Protein AF-A0A9P1MW99-F1 (afdb_monomer_lite)

pLDDT: mean 77.63, std 14.18, range [38.72, 95.62]

Secondary structure (DSSP, 8-state):
---------------------------HHHHHHHHHHHHHHHHHHHHHHHHHHHHHHH--HHHHHHHHHHHHHHHHHHHHHHH---SS-TTT---TTT-TT--TTTTS----HHHHHHTT-TTS-HHHHHHHHHHHHHHHHHHHHHHHHHHHHHHHHHHHHHHHHHHHHIIIIISSSHHHHHHHHHHHHHHHHHHHHHHHTT---HHHHHHHHHHHH-TT-----TT-----HHHHHHHH--SHHHHHHHHHHHHHHHHH---HHHHHHHHHHHHH-

Sequence (277 aa):
MGKSRKRSRSRERKRRHSSSSESSSQDEGDRQLEERLKEERKRKKEQKKLDKERMKQNETAEEKRQRRMEKRKLKEEKRKDTGSTSAIPAELAYTNLNNPFNDTKLTDTFVWGKKLESEGKSNLSMKQIQKETHKRVQKNLHEAAEFKKVRDAKMAAKEDMEMMKRDADLKTYGGGGGGDSKERQFTLDLVKERTRIRIEQGRAKAIDLLTRYSRYNDPTNSEKDAEFELEDPILYIKSNCKTIDDLEDLLEDIKTYRELESNFETDIFWNDIQTIC

Foldseek 3Di:
DDDDDDDDDDPDPDDDDDDDDDDPDPDPVVVVVVVVVVVVVVVVVVVVVVVVVVCVVPDDPVNVVVVVVVVVVVVVVVCVVVVCLALDPPVPDDDLVRDPVNHNCRRPDDDDQVVCVVVVNNPDDSVVVSVVVSVVSNVVVVVVVVVVVVVVVVVVVVVVVVVVVVVVVCCCCVVPDNVVLVVLVVVVVVVLVVLVVCVVVVNHALLSLLVVLLLVPDPPDPPDPPPDDNDDSVVSCVVRPPDPVSVVVVLVVLVSCCVSDPDPSVVVSSVVVNVVD

Radius of gyration: 45.86 Å; chains: 1; bounding box: 96×60×109 Å

InterPro domains:
  IPR018816 Splicing factor cactin, central domain [PF10312] (181-277)

Organism: NCBI:txid860376

Structure (mmCIF, N/CA/C/O backbone):
data_AF-A0A9P1MW99-F1
#
_entry.id   AF-A0A9P1MW99-F1
#
loop_
_atom_site.group_PDB
_atom_site.id
_atom_site.type_symbol
_atom_site.label_atom_id
_atom_site.label_alt_id
_atom_site.label_comp_id
_atom_site.label_asym_id
_atom_site.label_entity_id
_atom_site.label_seq_id
_atom_site.pdbx_PDB_ins_code
_atom_site.Cartn_x
_atom_site.Cartn_y
_atom_site.Cartn_z
_atom_site.occupancy
_atom_site.B_iso_or_equiv
_atom_site.auth_seq_id
_atom_site.auth_comp_id
_atom_site.auth_asym_id
_atom_site.auth_atom_id
_atom_site.pdbx_PDB_model_num
ATOM 1 N N . MET A 1 1 ? -32.209 -24.598 -23.336 1.00 46.34 1 MET A N 1
ATOM 2 C CA . MET A 1 1 ? -31.032 -25.178 -22.647 1.00 46.34 1 MET A CA 1
ATOM 3 C C . MET A 1 1 ? -30.710 -24.338 -21.413 1.00 46.34 1 MET A C 1
ATOM 5 O O . MET A 1 1 ? -30.110 -23.279 -21.535 1.00 46.34 1 MET A O 1
ATOM 9 N N . GLY A 1 2 ? -31.209 -24.742 -20.242 1.00 41.28 2 GLY A N 1
ATOM 10 C CA . GLY A 1 2 ? -31.073 -23.984 -18.993 1.00 41.28 2 GLY A CA 1
ATOM 11 C C . GLY A 1 2 ? -29.774 -24.311 -18.257 1.00 41.28 2 GLY A C 1
ATOM 12 O O . GLY A 1 2 ? -29.500 -25.477 -17.985 1.00 41.28 2 GLY A O 1
ATOM 13 N N . LYS A 1 3 ? -28.982 -23.288 -17.912 1.00 48.88 3 LYS A N 1
ATOM 14 C CA . LYS A 1 3 ? -27.785 -23.423 -17.067 1.00 48.88 3 LYS A CA 1
ATOM 15 C C . LYS A 1 3 ? -28.044 -22.846 -15.672 1.00 48.88 3 LYS A C 1
ATOM 17 O O . LYS A 1 3 ? -28.348 -21.671 -15.493 1.00 48.88 3 LYS A O 1
ATOM 22 N N . SER A 1 4 ? -27.932 -23.750 -14.705 1.00 43.09 4 SER A N 1
ATOM 23 C CA . SER A 1 4 ? -28.125 -23.609 -13.263 1.00 43.09 4 SER A CA 1
ATOM 24 C C . SER A 1 4 ? -27.202 -22.559 -12.626 1.00 43.09 4 SER A C 1
ATOM 26 O O . SER A 1 4 ? -25.979 -22.654 -12.720 1.00 43.09 4 SER A O 1
ATOM 28 N N . ARG A 1 5 ? -27.791 -21.577 -11.927 1.00 51.09 5 ARG A N 1
ATOM 29 C CA . ARG A 1 5 ? -27.090 -20.658 -11.013 1.00 51.09 5 ARG A CA 1
ATOM 30 C C . ARG A 1 5 ? -27.205 -21.192 -9.580 1.00 51.09 5 ARG A C 1
ATOM 32 O O . ARG A 1 5 ? -28.289 -21.203 -8.999 1.00 51.09 5 ARG A O 1
ATOM 39 N N . LYS A 1 6 ? -26.077 -21.622 -9.003 1.00 50.56 6 LYS A N 1
ATOM 40 C CA . LYS A 1 6 ? -25.961 -22.063 -7.602 1.00 50.56 6 LYS A CA 1
ATOM 41 C C . LYS A 1 6 ? -26.176 -20.871 -6.659 1.00 50.56 6 LYS A C 1
ATOM 43 O O . LYS A 1 6 ? -25.328 -19.989 -6.566 1.00 50.56 6 LYS A O 1
ATOM 48 N N . ARG A 1 7 ? -27.312 -20.853 -5.957 1.00 46.47 7 ARG A N 1
ATOM 49 C CA . ARG A 1 7 ? -27.653 -19.880 -4.906 1.00 46.47 7 ARG A CA 1
ATOM 50 C C . ARG A 1 7 ? -27.234 -20.440 -3.541 1.00 46.47 7 ARG A C 1
ATOM 52 O O . ARG A 1 7 ? -27.670 -21.523 -3.151 1.00 46.47 7 ARG A O 1
ATOM 59 N N . SER A 1 8 ? -26.381 -19.710 -2.831 1.00 47.19 8 SER A N 1
ATOM 60 C CA . SER A 1 8 ? -25.948 -19.999 -1.462 1.00 47.19 8 SER A CA 1
ATOM 61 C C . SER A 1 8 ? -27.134 -19.910 -0.491 1.00 47.19 8 SER A C 1
ATOM 63 O O . SER A 1 8 ? -27.873 -18.928 -0.458 1.00 47.19 8 SER A O 1
ATOM 65 N N . ARG A 1 9 ? -27.346 -20.971 0.298 1.00 46.00 9 ARG A N 1
ATOM 66 C CA . ARG A 1 9 ? -28.400 -21.042 1.320 1.00 46.00 9 ARG A CA 1
ATOM 67 C C . ARG A 1 9 ? -27.956 -20.294 2.580 1.00 46.00 9 ARG A C 1
ATOM 69 O O . ARG A 1 9 ? -27.185 -20.825 3.376 1.00 46.00 9 ARG A O 1
ATOM 76 N N . SER A 1 10 ? -28.477 -19.083 2.765 1.00 48.41 10 SER A N 1
ATOM 77 C CA . SER A 1 10 ? -28.480 -18.382 4.054 1.00 48.41 10 SER A CA 1
ATOM 78 C C . SER A 1 10 ? -29.358 -19.151 5.049 1.00 48.41 10 SER A C 1
ATOM 80 O O . SER A 1 10 ? -30.524 -19.436 4.771 1.00 48.41 10 SER A O 1
ATOM 82 N N . ARG A 1 11 ? -28.793 -19.541 6.199 1.00 47.78 11 ARG A N 1
ATOM 83 C CA . ARG A 1 11 ? -29.529 -20.177 7.301 1.00 47.78 11 ARG A CA 1
ATOM 84 C C . ARG A 1 11 ? -30.235 -19.100 8.117 1.00 47.78 11 ARG A C 1
ATOM 86 O O . ARG A 1 11 ? -29.686 -18.559 9.074 1.00 47.78 11 ARG A O 1
ATOM 93 N N . GLU A 1 12 ? -31.471 -18.823 7.738 1.00 42.91 12 GLU A N 1
ATOM 94 C CA . GLU A 1 12 ? -32.383 -17.962 8.476 1.00 42.91 12 GLU A CA 1
ATOM 95 C C . GLU A 1 12 ? -32.822 -18.649 9.780 1.00 42.91 12 GLU A C 1
ATOM 97 O O . GLU A 1 12 ? -33.589 -19.616 9.791 1.00 42.91 12 GLU A O 1
ATOM 102 N N . ARG A 1 13 ? -32.286 -18.177 10.912 1.00 43.50 13 ARG A N 1
ATOM 103 C CA . ARG A 1 13 ? -32.705 -18.604 12.252 1.00 43.50 13 ARG A CA 1
ATOM 104 C C . ARG A 1 13 ? -34.091 -18.027 12.543 1.00 43.50 13 ARG A C 1
ATOM 106 O O . ARG A 1 13 ? -34.214 -16.937 13.099 1.00 43.50 13 ARG A O 1
ATOM 113 N N . LYS A 1 14 ? -35.135 -18.781 12.189 1.00 43.22 14 LYS A N 1
ATOM 114 C CA . LYS A 1 14 ? -36.514 -18.507 12.609 1.00 43.22 14 LYS A CA 1
ATOM 115 C C . LYS A 1 14 ? -36.600 -18.514 14.138 1.00 43.22 14 LYS A C 1
ATOM 117 O O . LYS A 1 14 ? -36.520 -19.561 14.779 1.00 43.22 14 LYS A O 1
ATOM 122 N N . ARG A 1 15 ? -36.784 -17.325 14.714 1.00 45.06 15 ARG A N 1
ATOM 123 C CA . ARG A 1 15 ? -37.217 -17.120 16.098 1.00 45.06 15 ARG A CA 1
ATOM 124 C C . ARG A 1 15 ? -38.645 -17.648 16.221 1.00 45.06 15 ARG A C 1
ATOM 126 O O . ARG A 1 15 ? -39.579 -16.995 15.765 1.00 45.06 15 ARG A O 1
ATOM 133 N N . ARG A 1 16 ? -38.824 -18.831 16.811 1.00 40.91 16 ARG A N 1
ATOM 134 C CA . ARG A 1 16 ? -40.156 -19.302 17.207 1.00 40.91 16 ARG A CA 1
ATOM 135 C C . ARG A 1 16 ? -40.658 -18.413 18.339 1.00 40.91 16 ARG A C 1
ATOM 137 O O . ARG A 1 16 ? -40.049 -18.351 19.401 1.00 40.91 16 ARG A O 1
ATOM 144 N N . HIS A 1 17 ? -41.721 -17.682 18.041 1.00 42.66 17 HIS A N 1
ATOM 145 C CA . HIS A 1 17 ? -42.522 -16.948 19.001 1.00 42.66 17 HIS A CA 1
ATOM 146 C C . HIS A 1 17 ? -43.394 -18.000 19.688 1.00 42.66 17 HIS A C 1
ATOM 148 O O . HIS A 1 17 ? -44.178 -18.664 19.014 1.00 42.66 17 HIS A O 1
ATOM 154 N N . SER A 1 18 ? -43.209 -18.223 20.986 1.00 40.44 18 SER A N 1
ATOM 155 C CA . SER A 1 18 ? -44.162 -18.996 21.778 1.00 40.44 18 SER A CA 1
ATOM 156 C C . SER A 1 18 ? -45.211 -18.024 22.296 1.00 40.44 18 SER A C 1
ATOM 158 O O . SER A 1 18 ? -44.973 -17.284 23.251 1.00 40.44 18 SER A O 1
ATOM 160 N N . SER A 1 19 ? -46.341 -17.999 21.600 1.00 38.72 19 SER A N 1
ATOM 161 C CA . SER A 1 19 ? -47.608 -17.482 22.094 1.00 38.72 19 SER A CA 1
ATOM 162 C C . SER A 1 19 ? -47.966 -18.175 23.405 1.00 38.72 19 SER A C 1
ATOM 164 O O . SER A 1 19 ? -47.975 -19.404 23.486 1.00 38.72 19 SER A O 1
ATOM 166 N N . SER A 1 20 ? -48.263 -17.369 24.415 1.00 42.22 20 SER A N 1
ATOM 167 C CA . SER A 1 20 ? -48.981 -17.765 25.616 1.00 42.22 20 SER A CA 1
ATOM 168 C C . SER A 1 20 ? -50.376 -18.251 25.225 1.00 42.22 20 SER A C 1
ATOM 170 O O . SER A 1 20 ? -51.216 -17.460 24.803 1.00 42.22 20 SER A O 1
ATOM 172 N N . SER A 1 21 ? -50.610 -19.551 25.359 1.00 38.75 21 SER A N 1
ATOM 173 C CA . SER A 1 21 ? -51.950 -20.107 25.512 1.00 38.75 21 SER A CA 1
ATOM 174 C C . SER A 1 21 ? -52.112 -20.494 26.973 1.00 38.75 21 SER A C 1
ATOM 176 O O . SER A 1 21 ? -51.469 -21.418 27.472 1.00 38.75 21 SER A O 1
ATOM 178 N N . GLU A 1 22 ? -52.940 -19.717 27.648 1.00 48.53 22 GLU A N 1
ATOM 179 C CA . GLU A 1 22 ? -53.414 -19.919 29.003 1.00 48.53 22 GLU A CA 1
ATOM 180 C C . GLU A 1 22 ? -54.313 -21.161 28.992 1.00 48.53 22 GLU A C 1
ATOM 182 O O . GLU A 1 22 ? -55.420 -21.134 28.463 1.00 48.53 22 GLU A O 1
ATOM 187 N N . SER A 1 23 ? -53.812 -22.278 29.517 1.00 40.91 23 SER A N 1
ATOM 188 C CA . SER A 1 23 ? -54.627 -23.457 29.806 1.00 40.91 23 SER A CA 1
ATOM 189 C C . SER A 1 23 ? -54.301 -23.922 31.215 1.00 40.91 23 SER A C 1
ATOM 191 O O . SER A 1 23 ? -53.257 -24.515 31.483 1.00 40.91 23 SER A O 1
ATOM 193 N N . SER A 1 24 ? -55.205 -23.575 32.123 1.00 52.50 24 SER A N 1
ATOM 194 C CA . SER A 1 24 ? -55.224 -23.991 33.517 1.00 52.50 24 SER A CA 1
ATOM 195 C C . SER A 1 24 ? -55.562 -25.479 33.609 1.00 52.50 24 SER A C 1
ATOM 197 O O . SER A 1 24 ? -56.726 -25.862 33.650 1.00 52.50 24 SER A O 1
ATOM 199 N N . SER A 1 25 ? -54.532 -26.319 33.636 1.00 50.62 25 SER A N 1
ATOM 200 C CA . SER A 1 25 ? -54.599 -27.673 34.191 1.00 50.62 25 SER A CA 1
ATOM 201 C C . SER A 1 25 ? -53.181 -28.094 34.577 1.00 50.62 25 SER A C 1
ATOM 203 O O . SER A 1 25 ? -52.475 -28.743 33.807 1.00 50.62 25 SER A O 1
ATOM 205 N N . GLN A 1 26 ? -52.721 -27.630 35.742 1.00 49.50 26 GLN A N 1
ATOM 206 C CA . GLN A 1 26 ? -51.462 -28.098 36.320 1.00 49.50 26 GLN A CA 1
ATOM 207 C C . GLN A 1 26 ? -51.638 -29.566 36.706 1.00 49.50 26 GLN A C 1
ATOM 209 O O . GLN A 1 26 ? -52.299 -29.876 37.692 1.00 49.50 26 GLN A O 1
ATOM 214 N N . ASP A 1 27 ? -51.070 -30.444 35.886 1.00 60.66 27 ASP A N 1
ATOM 215 C CA . ASP A 1 27 ? -50.900 -31.854 36.196 1.00 60.66 27 ASP A CA 1
ATOM 216 C C . ASP A 1 27 ? -50.033 -31.982 37.461 1.00 60.66 27 ASP A C 1
ATOM 218 O O . ASP A 1 27 ? -48.979 -31.347 37.580 1.00 60.66 27 ASP A O 1
ATOM 222 N N . GLU A 1 28 ? -50.486 -32.774 38.433 1.00 61.91 28 GLU A N 1
ATOM 223 C CA . GLU A 1 28 ? -49.788 -32.992 39.709 1.00 61.91 28 GLU A CA 1
ATOM 224 C C . GLU A 1 28 ? -48.352 -33.524 39.506 1.00 61.91 28 GLU A C 1
ATOM 226 O O . GLU A 1 28 ? -47.482 -33.308 40.355 1.00 61.91 28 GLU A O 1
ATOM 231 N N . GLY A 1 29 ? -48.055 -34.136 38.350 1.00 65.31 29 GLY A N 1
ATOM 232 C CA . GLY A 1 29 ? -46.714 -34.574 37.970 1.00 65.31 29 GLY A CA 1
ATOM 233 C C . GLY A 1 29 ? -45.711 -33.436 37.736 1.00 65.31 29 GLY A C 1
ATOM 234 O O . GLY A 1 29 ? -44.541 -33.579 38.098 1.00 65.31 29 GLY A O 1
ATOM 235 N N . ASP A 1 30 ? -46.137 -32.285 37.201 1.00 68.56 30 ASP A N 1
ATOM 236 C CA . ASP A 1 30 ? -45.235 -31.155 36.907 1.00 68.56 30 ASP A CA 1
ATOM 237 C C . ASP A 1 30 ? -44.850 -30.396 38.191 1.00 68.56 30 ASP A C 1
ATOM 239 O O . ASP A 1 30 ? -43.699 -29.995 38.392 1.00 68.56 30 ASP A O 1
ATOM 243 N N . ARG A 1 31 ? -45.784 -30.313 39.151 1.00 70.06 31 ARG A N 1
ATOM 244 C CA . ARG A 1 31 ? -45.517 -29.789 40.503 1.00 70.06 31 ARG A CA 1
ATOM 245 C C . ARG A 1 31 ? -44.511 -30.660 41.259 1.00 70.06 31 ARG A C 1
ATOM 247 O O . ARG A 1 31 ? -43.570 -30.128 41.851 1.00 70.06 31 ARG A O 1
ATOM 254 N N . GLN A 1 32 ? -44.653 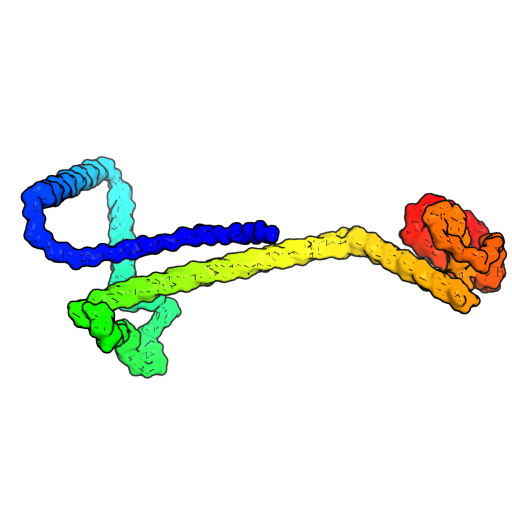-31.985 41.182 1.00 75.44 32 GLN A N 1
ATOM 255 C CA . GLN A 1 32 ? -43.709 -32.931 41.791 1.00 75.44 32 GLN A CA 1
ATOM 256 C C . GLN A 1 32 ? -42.321 -32.878 41.133 1.00 75.44 32 GLN A C 1
ATOM 258 O O . GLN A 1 32 ? -41.300 -32.989 41.819 1.00 75.44 32 GLN A O 1
ATOM 263 N N . LEU A 1 33 ? -42.249 -32.672 39.813 1.00 76.62 33 LEU A N 1
ATOM 264 C CA . LEU A 1 33 ? -40.984 -32.503 39.095 1.00 76.62 33 LEU A CA 1
ATOM 265 C C . LEU A 1 33 ? -40.268 -31.210 39.513 1.00 76.62 33 LEU A C 1
ATOM 267 O O . LEU A 1 33 ? -39.064 -31.226 39.792 1.00 76.62 33 LEU A O 1
ATOM 271 N N . GLU A 1 34 ? -40.997 -30.095 39.611 1.00 78.56 34 GLU A N 1
ATOM 272 C CA . GLU A 1 34 ? -40.450 -28.841 40.128 1.00 78.56 34 GLU A CA 1
ATOM 273 C C . GLU A 1 34 ? -39.930 -28.977 41.560 1.00 78.56 34 GLU A C 1
ATOM 275 O O . GLU A 1 34 ? -38.889 -28.404 41.897 1.00 78.56 34 GLU A O 1
ATOM 280 N N . GLU A 1 35 ? -40.648 -29.703 42.413 1.00 82.50 35 GLU A N 1
ATOM 281 C CA . GLU A 1 35 ? -40.268 -29.926 43.803 1.00 82.50 35 GLU A CA 1
ATOM 282 C C . GLU A 1 35 ? -38.991 -30.768 43.907 1.00 82.50 35 GLU A C 1
ATOM 284 O O . GLU A 1 35 ? -38.039 -30.351 44.574 1.00 82.50 35 GLU A O 1
ATOM 289 N N . ARG A 1 36 ? -38.883 -31.851 43.125 1.00 84.94 36 ARG A N 1
ATOM 290 C CA . ARG A 1 36 ? -37.644 -32.641 43.010 1.00 84.94 36 ARG A CA 1
ATOM 291 C C . ARG A 1 36 ? -36.467 -31.809 42.503 1.00 84.94 36 ARG A C 1
ATOM 293 O O . ARG A 1 36 ? -35.370 -31.899 43.049 1.00 84.94 36 ARG A O 1
ATOM 300 N N . LEU A 1 37 ? -36.676 -30.944 41.507 1.00 84.38 37 LEU A N 1
ATOM 301 C CA . LEU A 1 37 ? -35.633 -30.036 41.008 1.00 84.38 37 LEU A CA 1
ATOM 302 C C . LEU A 1 37 ? -35.232 -28.984 42.052 1.00 84.38 37 LEU A C 1
ATOM 304 O O . LEU A 1 37 ? -34.061 -28.598 42.139 1.00 84.38 37 LEU A O 1
ATOM 308 N N . LYS A 1 38 ? -36.182 -28.488 42.853 1.00 84.69 38 LYS A N 1
ATOM 309 C CA . LYS A 1 38 ? -35.910 -27.572 43.974 1.00 84.69 38 LYS A CA 1
ATOM 310 C C . LYS A 1 38 ? -35.087 -28.274 45.054 1.00 84.69 38 LYS A C 1
ATOM 312 O O . LYS A 1 38 ? -34.120 -27.685 45.547 1.00 84.69 38 LYS A O 1
ATOM 317 N N . GLU A 1 39 ? -35.407 -29.523 45.365 1.00 88.00 39 GLU A N 1
ATOM 318 C CA . GLU A 1 39 ? -34.695 -30.340 46.344 1.00 88.00 39 GLU A CA 1
ATOM 319 C C . GLU A 1 39 ? -33.282 -30.714 45.870 1.00 88.00 39 GLU A C 1
ATOM 321 O O . GLU A 1 39 ? -32.309 -30.532 46.604 1.00 88.00 39 GLU A O 1
ATOM 326 N N . GLU A 1 40 ? -33.120 -31.097 44.602 1.00 86.56 40 GLU A N 1
ATOM 327 C CA . GLU A 1 40 ? -31.812 -31.345 43.988 1.00 86.56 40 GLU A CA 1
ATOM 328 C C . GLU A 1 40 ? -30.940 -30.077 44.003 1.00 86.56 40 GLU A C 1
ATOM 330 O O . GLU A 1 40 ? -29.767 -30.100 44.393 1.00 86.56 40 GLU A O 1
ATOM 335 N N . ARG A 1 41 ? -31.525 -28.915 43.669 1.00 86.50 41 ARG A N 1
ATOM 336 C CA . ARG A 1 41 ? -30.847 -27.613 43.784 1.00 86.50 41 ARG A CA 1
ATOM 337 C C . ARG A 1 41 ? -30.436 -27.312 45.224 1.00 86.50 41 ARG A C 1
ATOM 339 O O . ARG A 1 41 ? -29.398 -26.673 45.421 1.00 86.50 41 ARG A O 1
ATOM 346 N N . LYS A 1 42 ? -31.224 -27.729 46.218 1.00 88.25 42 LYS A N 1
ATOM 347 C CA . LYS A 1 42 ? -30.920 -27.543 47.643 1.00 88.25 42 LYS A CA 1
ATOM 348 C C . LYS A 1 42 ? -29.756 -28.440 48.071 1.00 88.25 42 LYS A C 1
ATOM 350 O O . LYS A 1 42 ? -28.755 -27.905 48.548 1.00 88.25 42 LYS A O 1
ATOM 355 N N . ARG A 1 43 ? -29.794 -29.737 47.743 1.00 89.00 43 ARG A N 1
ATOM 356 C CA . ARG A 1 43 ? -28.690 -30.686 47.992 1.00 89.00 43 ARG A CA 1
ATOM 357 C C . ARG A 1 43 ? -27.386 -30.234 47.334 1.00 89.00 43 ARG A C 1
ATOM 359 O O . ARG A 1 43 ? -26.341 -30.195 47.977 1.00 89.00 43 ARG A O 1
ATOM 366 N N . LYS A 1 44 ? -27.439 -29.774 46.081 1.00 86.50 44 LYS A N 1
ATOM 367 C CA . LYS A 1 44 ? -26.264 -29.252 45.359 1.00 86.50 44 LYS A CA 1
ATOM 368 C C . LYS A 1 44 ? -25.706 -27.969 45.981 1.00 86.50 44 LYS A C 1
ATOM 370 O O . LYS A 1 44 ? -24.499 -27.729 45.935 1.00 86.50 44 LYS A O 1
ATOM 375 N N . LYS A 1 45 ? -26.560 -27.111 46.553 1.00 88.19 45 LYS A N 1
ATOM 376 C CA . LYS A 1 45 ? -26.118 -25.924 47.307 1.00 88.19 45 LYS A CA 1
ATOM 377 C C . LYS A 1 45 ? -25.444 -26.316 48.619 1.00 88.19 45 LYS A C 1
ATOM 379 O O . LYS A 1 45 ? -24.454 -25.683 48.974 1.00 88.19 45 LYS A O 1
ATOM 384 N N . GLU A 1 46 ? -25.968 -27.318 49.315 1.00 88.56 46 GLU A N 1
ATOM 385 C CA . GLU A 1 46 ? -25.415 -27.829 50.572 1.00 88.56 46 GLU A CA 1
ATOM 386 C C . GLU A 1 46 ? -24.060 -28.508 50.352 1.00 88.56 46 GLU A C 1
ATOM 388 O O . GLU A 1 46 ? -23.091 -28.122 51.001 1.00 88.56 46 GLU A O 1
ATOM 393 N N . GLN A 1 47 ? -23.935 -29.376 49.343 1.00 84.94 47 GLN A N 1
ATOM 394 C CA . GLN A 1 47 ? -22.648 -29.957 48.936 1.00 84.94 47 GLN A CA 1
ATOM 395 C C . GLN A 1 47 ? -21.618 -28.874 48.596 1.00 84.94 47 GLN A C 1
ATOM 397 O O . GLN A 1 47 ? -20.522 -28.861 49.144 1.00 84.94 47 GLN A O 1
ATOM 402 N N . LYS A 1 48 ? -21.999 -27.868 47.797 1.00 85.19 48 LYS A N 1
ATOM 403 C CA . LYS A 1 48 ? -21.116 -26.729 47.490 1.00 85.19 48 LYS A CA 1
ATOM 404 C C . LYS A 1 48 ? -20.722 -25.903 48.717 1.00 85.19 48 LYS A C 1
ATOM 406 O O . LYS A 1 48 ? -19.706 -25.210 48.664 1.00 85.19 48 LYS A O 1
ATOM 411 N N . LYS A 1 49 ? -21.538 -25.868 49.774 1.00 87.19 49 LYS A N 1
ATOM 412 C CA . LYS A 1 49 ? -21.183 -25.194 51.033 1.00 87.19 49 LYS A CA 1
ATOM 413 C C . LYS A 1 49 ? -20.159 -26.021 51.803 1.00 87.19 49 LYS A C 1
ATOM 415 O O . LYS A 1 49 ? -19.121 -25.465 52.148 1.00 87.19 49 LYS A O 1
ATOM 420 N N . LEU A 1 50 ? -20.416 -27.319 51.957 1.00 87.38 50 LEU A N 1
ATOM 421 C CA . LEU A 1 50 ? -19.505 -28.286 52.574 1.00 87.38 50 LEU A CA 1
ATOM 422 C C . LEU A 1 50 ? -18.140 -28.308 51.877 1.00 87.38 50 LEU A C 1
ATOM 424 O O . LEU A 1 50 ? -17.116 -28.157 52.532 1.00 87.38 50 LEU A O 1
ATOM 428 N N . ASP A 1 51 ? -18.110 -28.364 50.544 1.00 83.19 51 ASP A N 1
ATOM 429 C CA . ASP A 1 51 ? -16.866 -28.309 49.770 1.00 83.19 51 ASP A CA 1
ATOM 430 C C . ASP A 1 51 ? -16.101 -27.007 50.001 1.00 83.19 51 ASP A C 1
ATOM 432 O O . ASP A 1 51 ? -14.888 -27.015 50.186 1.00 83.19 51 ASP A O 1
ATOM 436 N N . LYS A 1 52 ? -16.802 -25.868 50.045 1.00 83.00 52 LYS A N 1
ATOM 437 C CA . LYS A 1 52 ? -16.183 -24.571 50.349 1.00 83.00 52 LYS A CA 1
ATOM 438 C C . LYS A 1 52 ? -15.672 -24.482 51.780 1.00 83.00 52 LYS A C 1
ATOM 440 O O . LYS A 1 52 ? -14.795 -23.665 52.035 1.00 83.00 52 LYS A O 1
ATOM 445 N N . GLU A 1 53 ? -16.263 -25.203 52.720 1.00 83.62 53 GLU A N 1
ATOM 446 C CA . GLU A 1 53 ? -15.807 -25.254 54.110 1.00 83.62 53 GLU A CA 1
ATOM 447 C C . GLU A 1 53 ? -14.586 -26.152 54.246 1.00 83.62 53 GLU A C 1
ATOM 449 O O . GLU A 1 53 ? -13.586 -25.701 54.795 1.00 83.62 53 GLU A O 1
ATOM 454 N N . ARG A 1 54 ? -14.604 -27.330 53.617 1.00 81.56 54 ARG A N 1
ATOM 455 C CA . ARG A 1 54 ? -13.441 -28.216 53.505 1.00 81.56 54 ARG A CA 1
ATOM 456 C C . ARG A 1 54 ? -12.252 -27.517 52.841 1.00 81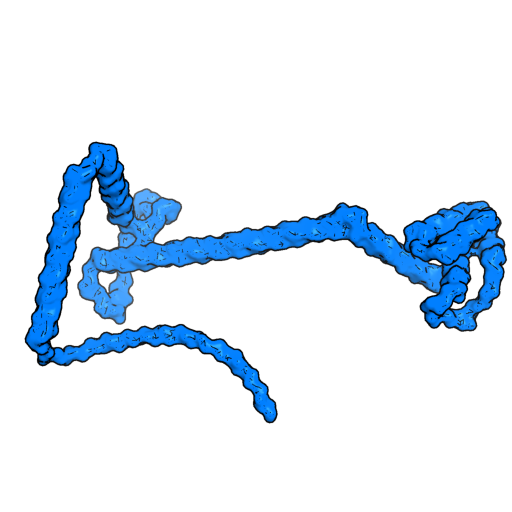.56 54 ARG A C 1
ATOM 458 O O . ARG A 1 54 ? -11.151 -27.538 53.376 1.00 81.56 54 ARG A O 1
ATOM 465 N N . MET A 1 55 ? -12.485 -26.811 51.732 1.00 74.81 55 MET A N 1
ATOM 466 C CA . MET A 1 55 ? -11.446 -26.023 51.055 1.00 74.81 55 MET A CA 1
ATOM 467 C C . MET A 1 55 ? -10.865 -24.933 51.962 1.00 74.81 55 MET A C 1
ATOM 469 O O . MET A 1 55 ? -9.661 -24.746 51.977 1.00 74.81 55 MET A O 1
ATOM 473 N N . LYS A 1 56 ? -11.692 -24.247 52.765 1.00 78.94 56 LYS A N 1
ATOM 474 C CA . LYS A 1 56 ? -11.225 -23.223 53.722 1.00 78.94 56 LYS A CA 1
ATOM 475 C C . LYS A 1 56 ? -10.440 -23.792 54.902 1.00 78.94 56 LYS A C 1
ATOM 477 O O . LYS A 1 56 ? -9.675 -23.045 55.503 1.00 78.94 56 LYS A O 1
ATOM 482 N N . GLN A 1 57 ? -10.709 -25.036 55.295 1.00 77.06 57 GLN A N 1
ATOM 483 C CA . GLN A 1 57 ? -10.013 -25.703 56.398 1.00 77.06 57 GLN A CA 1
ATOM 484 C C . GLN A 1 57 ? -8.623 -26.186 55.974 1.00 77.06 57 GLN A C 1
ATOM 486 O O . GLN A 1 57 ? -7.706 -26.140 56.785 1.00 77.06 57 GLN A O 1
ATOM 491 N N . ASN A 1 58 ? -8.460 -26.553 54.700 1.00 75.50 58 ASN A N 1
ATOM 492 C CA . ASN A 1 58 ? -7.178 -26.969 54.125 1.00 75.50 58 ASN A CA 1
ATOM 493 C C . ASN A 1 58 ? -6.347 -25.794 53.552 1.00 75.50 58 ASN A C 1
ATOM 495 O O . ASN A 1 58 ? -5.219 -26.005 53.119 1.00 75.50 58 ASN A O 1
ATOM 499 N N . GLU A 1 59 ? -6.894 -24.571 53.527 1.00 74.88 59 GLU A N 1
ATOM 500 C CA . GLU A 1 59 ? -6.286 -23.379 52.909 1.00 74.88 59 GLU A CA 1
ATOM 501 C C . GLU A 1 59 ? -5.112 -22.848 53.755 1.00 74.88 59 GLU A C 1
ATOM 503 O O . GLU A 1 59 ? -5.261 -22.546 54.945 1.00 74.88 59 GLU A O 1
ATOM 508 N N . THR A 1 60 ? -3.941 -22.673 53.136 1.00 77.62 60 THR A N 1
ATOM 509 C CA . THR A 1 60 ? -2.755 -22.114 53.815 1.00 77.62 60 THR A CA 1
ATOM 510 C C . THR A 1 60 ? -2.940 -20.604 54.063 1.00 77.62 60 THR A C 1
ATOM 512 O O . THR A 1 60 ? -3.725 -19.929 53.391 1.00 77.62 60 THR A O 1
ATOM 515 N N . ALA A 1 61 ? -2.230 -20.021 55.040 1.00 75.56 61 ALA A N 1
ATOM 516 C CA . ALA A 1 61 ? -2.400 -18.611 55.425 1.00 75.56 61 ALA A CA 1
ATOM 517 C C . ALA A 1 61 ? -2.186 -17.608 54.267 1.00 75.56 61 ALA A C 1
ATOM 519 O O . ALA A 1 61 ? -2.783 -16.528 54.266 1.00 75.56 61 ALA A O 1
ATOM 520 N N . GLU A 1 62 ? -1.364 -17.969 53.283 1.00 72.94 62 GLU A N 1
ATOM 521 C CA . GLU A 1 62 ? -1.077 -17.176 52.086 1.00 72.94 62 GLU A CA 1
ATOM 522 C C . GLU A 1 62 ? -2.224 -17.205 51.061 1.00 72.94 62 GLU A C 1
ATOM 524 O O . GLU A 1 62 ? -2.682 -16.154 50.608 1.00 72.94 62 GLU A O 1
ATOM 529 N N . GLU A 1 63 ? -2.787 -18.378 50.790 1.00 78.00 63 GLU A N 1
ATOM 530 C CA . GLU A 1 63 ? -3.932 -18.568 49.889 1.00 78.00 63 GLU A CA 1
ATOM 531 C C . GLU A 1 63 ? -5.186 -17.845 50.424 1.00 78.00 63 GLU A C 1
ATOM 533 O O . GLU A 1 63 ? -5.872 -17.106 49.708 1.00 78.00 63 GLU A O 1
ATOM 538 N N . LYS A 1 64 ? -5.377 -17.857 51.751 1.00 79.56 64 LYS A N 1
ATOM 539 C CA . LYS A 1 64 ? -6.412 -17.063 52.434 1.00 79.56 64 LYS A CA 1
ATOM 540 C C . LYS A 1 64 ? -6.247 -15.550 52.227 1.00 79.56 64 LYS A C 1
ATOM 542 O O . LYS A 1 64 ? -7.252 -14.824 52.204 1.00 79.56 64 LYS A O 1
ATOM 547 N N . ARG A 1 65 ? -5.013 -15.038 52.101 1.00 80.44 65 ARG A N 1
ATOM 548 C CA . ARG A 1 65 ? -4.750 -13.619 51.780 1.00 80.44 65 ARG A CA 1
ATOM 549 C C . ARG A 1 65 ? -5.085 -13.331 50.321 1.00 80.44 65 ARG A C 1
ATOM 551 O O . ARG A 1 65 ? -5.793 -12.355 50.072 1.00 80.44 65 ARG A O 1
ATOM 558 N N . GLN A 1 66 ? -4.671 -14.187 49.390 1.00 81.44 66 GLN A N 1
ATOM 559 C CA . GLN A 1 66 ? -4.974 -14.042 47.962 1.00 81.44 66 GLN A CA 1
ATOM 560 C C . GLN A 1 66 ? -6.486 -14.036 47.713 1.00 81.44 66 GLN A C 1
ATOM 562 O O . GLN A 1 66 ? -7.014 -13.084 47.142 1.00 81.44 66 GLN A O 1
ATOM 567 N N . ARG A 1 67 ? -7.231 -14.971 48.308 1.00 82.50 67 ARG A N 1
ATOM 568 C CA . ARG A 1 67 ? -8.696 -15.006 48.224 1.00 82.50 67 ARG A CA 1
ATOM 569 C C . ARG A 1 67 ? -9.375 -13.766 48.812 1.00 82.50 67 ARG A C 1
ATOM 571 O O . ARG A 1 67 ? -10.406 -13.308 48.310 1.00 82.50 67 ARG A O 1
ATOM 578 N N . ARG A 1 68 ? -8.846 -13.203 49.906 1.00 84.12 68 ARG A N 1
ATOM 579 C CA . ARG A 1 68 ? -9.351 -11.933 50.464 1.00 84.12 68 ARG A CA 1
ATOM 580 C C . ARG A 1 68 ? -9.062 -10.763 49.529 1.00 84.12 68 ARG A C 1
ATOM 582 O O . ARG A 1 68 ? -9.940 -9.915 49.372 1.00 84.12 68 ARG A O 1
ATOM 589 N N . MET A 1 69 ? -7.890 -10.741 48.901 1.00 84.31 69 MET A N 1
ATOM 590 C CA . MET A 1 69 ? -7.510 -9.732 47.914 1.00 84.31 69 MET A CA 1
ATOM 591 C C . MET A 1 69 ? -8.369 -9.829 46.653 1.00 84.31 69 MET A C 1
ATOM 593 O O . MET A 1 69 ? -8.901 -8.814 46.218 1.00 84.31 69 MET A O 1
ATOM 597 N N . GLU A 1 70 ? -8.618 -11.025 46.129 1.00 85.56 70 GLU A N 1
ATOM 598 C CA . GLU A 1 70 ? -9.529 -11.259 45.002 1.00 85.56 70 GLU A CA 1
ATOM 599 C C . GLU A 1 70 ? -10.967 -10.887 45.344 1.00 85.56 70 GLU A C 1
ATOM 601 O O . GLU A 1 70 ? -11.627 -10.177 44.591 1.00 85.56 70 GLU A O 1
ATOM 606 N N . LYS A 1 71 ? -11.461 -11.280 46.525 1.00 88.50 71 LYS A N 1
ATOM 607 C CA . LYS A 1 71 ? -12.795 -10.878 46.987 1.00 88.50 71 LYS A CA 1
ATOM 608 C C . LYS A 1 71 ? -12.901 -9.360 47.157 1.00 88.50 71 LYS A C 1
ATOM 610 O O . LYS A 1 71 ? -13.986 -8.814 46.957 1.00 88.50 71 LYS A O 1
ATOM 615 N N . ARG A 1 72 ? -11.816 -8.681 47.550 1.00 88.25 72 ARG A N 1
ATOM 616 C CA . ARG A 1 72 ? -11.753 -7.216 47.647 1.00 88.25 72 ARG A CA 1
ATOM 617 C C . ARG A 1 72 ? -11.761 -6.583 46.257 1.00 88.25 72 ARG A C 1
ATOM 619 O O . ARG A 1 72 ? -12.624 -5.746 46.027 1.00 88.25 72 ARG A O 1
ATOM 626 N N . LYS A 1 73 ? -10.911 -7.053 45.338 1.00 84.50 73 LYS A N 1
ATOM 627 C CA . LYS A 1 73 ? -10.860 -6.610 43.936 1.00 84.50 73 LYS A CA 1
ATOM 628 C C . LYS A 1 73 ? -12.198 -6.812 43.228 1.00 84.50 73 LYS A C 1
ATOM 630 O O . LYS A 1 73 ? -12.725 -5.865 42.671 1.00 84.50 73 LYS A O 1
ATOM 635 N N . LEU A 1 74 ? -12.822 -7.982 43.355 1.00 83.88 74 LEU A N 1
ATOM 636 C CA . LEU A 1 74 ? -14.131 -8.268 42.758 1.00 83.88 74 LEU A CA 1
ATOM 637 C C . LEU A 1 74 ? -15.243 -7.389 43.352 1.00 83.88 74 LEU A C 1
ATOM 639 O O . LEU A 1 74 ? -16.157 -6.963 42.652 1.00 83.88 74 LEU A O 1
ATOM 643 N N . LYS A 1 75 ? -15.196 -7.108 44.663 1.00 80.75 75 LYS A N 1
ATOM 644 C CA . LYS A 1 75 ? -16.132 -6.164 45.295 1.00 80.75 75 LYS A CA 1
ATOM 645 C C . LYS A 1 75 ? -15.902 -4.733 44.818 1.00 80.75 75 LYS A C 1
ATOM 647 O O . LYS A 1 75 ? -16.872 -4.001 44.681 1.00 80.75 75 LYS A O 1
ATOM 652 N N . GLU A 1 76 ? -14.656 -4.336 44.616 1.00 77.94 76 GLU A N 1
ATOM 653 C CA . GLU A 1 76 ? -14.264 -3.011 44.144 1.00 77.94 76 GLU A CA 1
ATOM 654 C C . GLU A 1 76 ? -14.635 -2.808 42.674 1.00 77.94 76 GLU A C 1
ATOM 656 O O . GLU A 1 76 ? -15.276 -1.819 42.348 1.00 77.94 76 GLU A O 1
ATOM 661 N N . GLU A 1 77 ? -14.369 -3.791 41.819 1.00 72.62 77 GLU A N 1
ATOM 662 C CA . GLU A 1 77 ? -14.793 -3.832 40.420 1.00 72.62 77 GLU A CA 1
ATOM 663 C C . GLU A 1 77 ? -16.318 -3.795 40.305 1.00 72.62 77 GLU A C 1
ATOM 665 O O . GLU A 1 77 ? -16.864 -2.965 39.586 1.00 72.62 77 GLU A O 1
ATOM 670 N N . LYS A 1 78 ? -17.028 -4.597 41.109 1.00 71.25 78 LYS A N 1
ATOM 671 C CA . LYS A 1 78 ? -18.492 -4.551 41.159 1.00 71.25 78 LYS A CA 1
ATOM 672 C C . LYS A 1 78 ? -19.010 -3.205 41.667 1.00 71.25 78 LYS A C 1
ATOM 674 O O . LYS A 1 78 ? -20.018 -2.737 41.160 1.00 71.25 78 LYS A O 1
ATOM 679 N N . ARG A 1 79 ? -18.342 -2.570 42.640 1.00 65.56 79 ARG A N 1
ATOM 680 C CA . ARG A 1 79 ? -18.682 -1.212 43.106 1.00 65.56 79 ARG A CA 1
ATOM 681 C C . ARG A 1 79 ? -18.391 -0.156 42.046 1.00 65.56 79 ARG A C 1
ATOM 683 O O . ARG A 1 79 ? -19.162 0.787 41.963 1.00 65.56 79 ARG A O 1
ATOM 690 N N . LYS A 1 80 ? -17.335 -0.315 41.249 1.00 62.84 80 LYS A N 1
ATOM 691 C CA . LYS A 1 80 ? -16.977 0.571 40.135 1.00 62.84 80 LYS A CA 1
ATOM 692 C C . LYS A 1 80 ? -17.993 0.456 38.994 1.00 62.84 80 LYS A C 1
ATOM 694 O O . LYS A 1 80 ? -18.459 1.474 38.500 1.00 62.84 80 LYS A O 1
ATOM 699 N N . ASP A 1 81 ? -18.415 -0.765 38.675 1.00 58.53 81 ASP A N 1
ATOM 700 C CA . ASP A 1 81 ? -19.441 -1.065 37.668 1.00 58.53 81 ASP A CA 1
ATOM 701 C C . ASP A 1 81 ? -20.845 -0.605 38.109 1.00 58.53 81 ASP A C 1
ATOM 703 O O . ASP A 1 81 ? -21.603 -0.058 37.319 1.00 58.53 81 ASP A O 1
ATOM 707 N N . THR A 1 82 ? -21.191 -0.730 39.398 1.00 56.56 82 THR A N 1
ATOM 708 C CA . THR A 1 82 ? -22.469 -0.208 39.930 1.00 56.56 82 THR A CA 1
ATOM 709 C C . THR A 1 82 ? -22.438 1.274 40.315 1.00 56.56 82 THR A C 1
ATOM 711 O O . THR A 1 82 ? -23.491 1.869 40.517 1.00 56.56 82 THR A O 1
ATOM 714 N N . GLY A 1 83 ? -21.247 1.837 40.519 1.00 44.38 83 GLY A N 1
ATOM 715 C CA . GLY A 1 83 ? -21.016 3.205 40.992 1.00 44.38 83 GLY A CA 1
ATOM 716 C C . GLY A 1 83 ? -20.883 4.215 39.858 1.00 44.38 83 GLY A C 1
ATOM 717 O O . GLY A 1 83 ? -21.044 5.410 40.095 1.00 44.38 83 GLY A O 1
ATOM 718 N N . SER A 1 84 ? -20.664 3.749 38.626 1.00 51.81 84 SER A N 1
ATOM 719 C CA . SER A 1 84 ? -20.892 4.562 37.436 1.00 51.81 84 SER A CA 1
ATOM 720 C C . SER A 1 84 ? -22.398 4.678 37.217 1.00 51.81 84 SER A C 1
ATOM 722 O O . SER A 1 84 ? -23.015 3.899 36.501 1.00 51.81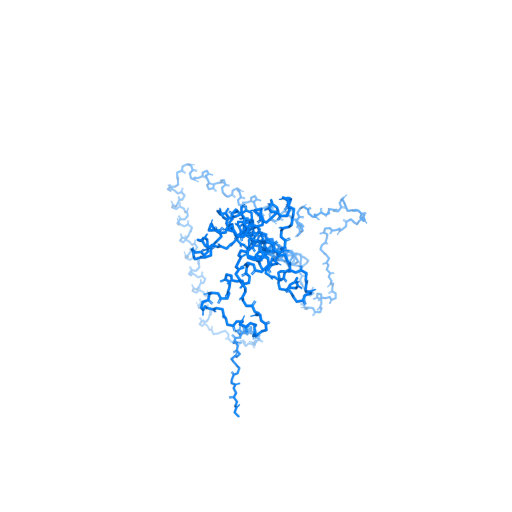 84 SER A O 1
ATOM 724 N N . THR A 1 85 ? -23.011 5.644 37.897 1.00 53.59 85 THR A N 1
ATOM 725 C CA . THR A 1 85 ? -24.414 6.046 37.686 1.00 53.59 85 THR A CA 1
ATOM 726 C C . THR A 1 85 ? -24.675 6.398 36.208 1.00 53.59 85 THR A C 1
ATOM 728 O O . THR A 1 85 ? -25.773 6.183 35.693 1.00 53.59 85 THR A O 1
ATOM 731 N N . SER A 1 86 ? -23.631 6.828 35.496 1.00 56.97 86 SER A N 1
ATOM 732 C CA . SER A 1 86 ? -23.671 7.158 34.078 1.00 56.97 86 SER A CA 1
ATOM 733 C C . SER A 1 86 ? -23.298 5.958 33.205 1.00 56.97 86 SER A C 1
ATOM 735 O O . SER A 1 86 ? -22.220 5.381 33.342 1.00 56.97 86 SER A O 1
ATOM 737 N N . ALA A 1 87 ? -24.168 5.643 32.242 1.00 61.44 87 ALA A N 1
ATOM 738 C CA . ALA A 1 87 ? -23.930 4.655 31.182 1.00 61.44 87 ALA A CA 1
ATOM 739 C C . ALA A 1 87 ? -22.859 5.084 30.160 1.00 61.44 87 ALA A C 1
ATOM 741 O O . ALA A 1 87 ? -22.503 4.314 29.268 1.00 61.44 87 ALA A O 1
ATOM 742 N N . ILE A 1 88 ? -22.395 6.330 30.258 1.00 63.66 88 ILE A N 1
ATOM 743 C CA . ILE A 1 88 ? -21.458 6.970 29.339 1.00 63.66 88 ILE A CA 1
ATOM 744 C C . ILE A 1 88 ? -20.035 6.791 29.892 1.00 63.66 88 ILE A C 1
ATOM 746 O O . ILE A 1 88 ? -19.834 7.014 31.089 1.00 63.66 88 ILE A O 1
ATOM 750 N N . PRO A 1 89 ? -19.045 6.403 29.063 1.00 66.38 89 PRO A N 1
ATOM 751 C CA . PRO A 1 89 ? -17.646 6.307 29.475 1.00 66.38 89 PRO A CA 1
ATOM 752 C C . PRO A 1 89 ? -17.159 7.581 30.165 1.00 66.38 89 PRO A C 1
ATOM 754 O O . PRO A 1 89 ? -17.418 8.681 29.682 1.00 66.38 89 PRO A O 1
ATOM 757 N N . ALA A 1 90 ? -16.404 7.430 31.256 1.00 64.44 90 ALA A N 1
ATOM 758 C CA . ALA A 1 90 ? -15.887 8.549 32.049 1.00 64.44 90 ALA A CA 1
ATOM 759 C C . ALA A 1 90 ? -15.047 9.554 31.232 1.00 64.44 90 ALA A C 1
ATOM 761 O O . ALA A 1 90 ? -14.977 10.723 31.585 1.00 64.44 90 ALA A O 1
ATOM 762 N N . GLU A 1 91 ? -14.452 9.105 30.126 1.00 63.62 91 GLU A N 1
ATOM 763 C CA . GLU A 1 91 ? -13.619 9.903 29.215 1.00 63.62 91 GLU A CA 1
ATOM 764 C C . GLU A 1 91 ? -14.434 10.827 28.284 1.00 63.62 91 GLU A C 1
ATOM 766 O O . GLU A 1 91 ? -13.898 11.776 27.726 1.00 63.62 91 GLU A O 1
ATOM 771 N N . LEU A 1 92 ? -15.740 10.571 28.133 1.00 63.69 92 LEU A N 1
ATOM 772 C CA . LEU A 1 92 ? -16.668 11.312 27.262 1.00 63.69 92 LEU A CA 1
ATOM 773 C C . LEU A 1 92 ? -17.766 12.048 28.050 1.00 63.69 92 LEU A C 1
ATOM 775 O O . LEU A 1 92 ? -18.659 12.654 27.458 1.00 63.69 92 LEU A O 1
ATOM 779 N N . ALA A 1 93 ? -17.763 11.944 29.380 1.00 66.81 93 ALA A N 1
ATOM 780 C CA . ALA A 1 93 ? -18.903 12.331 30.194 1.00 66.81 93 ALA A CA 1
ATOM 781 C C . ALA A 1 93 ? -18.827 13.802 30.613 1.00 66.81 93 ALA A C 1
ATOM 783 O O . ALA A 1 93 ? -18.152 14.171 31.579 1.00 66.81 93 ALA A O 1
ATOM 784 N N . TYR A 1 94 ? -19.618 14.632 29.937 1.00 79.56 94 TYR A N 1
ATOM 785 C CA . TYR A 1 94 ? -20.112 15.839 30.576 1.00 79.56 94 TYR A CA 1
ATOM 786 C C . TYR A 1 94 ? -20.882 15.450 31.849 1.00 79.56 94 TYR A C 1
ATOM 788 O O . TYR A 1 94 ? -21.676 14.507 31.865 1.00 79.56 94 TYR A O 1
ATOM 796 N N . THR A 1 95 ? -20.617 16.161 32.935 1.00 78.19 95 THR A N 1
ATOM 797 C CA . THR A 1 95 ? -21.309 16.034 34.217 1.00 78.19 95 THR A CA 1
ATOM 798 C C . THR A 1 95 ? -22.286 17.194 34.364 1.00 78.19 95 THR A C 1
ATOM 800 O O . THR A 1 95 ? -22.115 18.229 33.722 1.00 78.19 95 THR A O 1
ATOM 803 N N . ASN A 1 96 ? -23.275 17.077 35.253 1.00 81.62 96 ASN A N 1
ATOM 804 C CA . ASN A 1 96 ? -24.233 18.167 35.510 1.00 81.62 96 ASN A CA 1
ATOM 805 C C . ASN A 1 96 ? -23.563 19.492 35.923 1.00 81.62 96 ASN A C 1
ATOM 807 O O . ASN A 1 96 ? -24.191 20.539 35.837 1.00 81.62 96 ASN A O 1
ATOM 811 N N . LEU A 1 97 ? -22.304 19.450 36.379 1.00 80.06 97 LEU A N 1
ATOM 812 C CA . LEU A 1 97 ? -21.529 20.617 36.806 1.00 80.06 97 LEU A CA 1
ATOM 813 C C . LEU A 1 97 ? -20.562 21.148 35.734 1.00 80.06 97 LEU A C 1
ATOM 815 O O . LEU A 1 97 ? -20.116 22.282 35.856 1.00 80.06 97 LEU A O 1
ATOM 819 N N . ASN A 1 98 ? -20.213 20.359 34.709 1.00 85.62 98 ASN A N 1
ATOM 820 C CA . ASN A 1 98 ? -19.271 20.768 33.651 1.00 85.62 98 ASN A CA 1
ATOM 821 C C . ASN A 1 98 ? -19.940 20.926 32.272 1.00 85.62 98 ASN A C 1
ATOM 823 O O . ASN A 1 98 ? -19.257 21.029 31.253 1.00 85.62 98 ASN A O 1
ATOM 827 N N . ASN A 1 99 ? -21.272 20.905 32.241 1.00 83.69 99 ASN A N 1
ATOM 828 C CA . ASN A 1 99 ? -22.049 20.969 31.018 1.00 83.69 99 ASN A CA 1
ATOM 829 C C . ASN A 1 99 ? -22.010 22.386 30.401 1.00 83.69 99 ASN A C 1
ATOM 831 O O . ASN A 1 99 ? -22.550 23.312 31.011 1.00 83.69 99 ASN A O 1
ATOM 835 N N . PRO A 1 100 ? -21.470 22.569 29.179 1.00 89.31 100 PRO A N 1
ATOM 836 C CA . PRO A 1 100 ? -21.373 23.880 28.528 1.00 89.31 100 PRO A CA 1
ATOM 837 C C . PRO A 1 100 ? -22.733 24.493 28.159 1.00 89.31 100 PRO A C 1
ATOM 839 O O . PRO A 1 100 ? -22.803 25.681 27.864 1.00 89.31 100 PRO A O 1
ATOM 842 N N . PHE A 1 101 ? -23.814 23.706 28.185 1.00 87.44 101 PHE A N 1
ATOM 843 C CA . PHE A 1 101 ? -25.176 24.164 27.890 1.00 87.44 101 PHE A CA 1
ATOM 844 C C . PHE A 1 101 ? -25.984 24.535 29.139 1.00 87.44 101 PHE A C 1
ATOM 846 O O . PHE A 1 101 ? -27.188 24.757 29.040 1.00 87.44 101 PHE A O 1
ATOM 853 N N . ASN A 1 102 ? -25.342 24.597 30.313 1.00 83.69 102 ASN A N 1
ATOM 854 C CA . ASN A 1 102 ? -25.976 24.985 31.576 1.00 83.69 102 ASN A CA 1
ATOM 855 C C . ASN A 1 102 ? -27.182 24.107 31.986 1.00 83.69 102 ASN A C 1
ATOM 857 O O . ASN A 1 102 ? -28.005 24.519 32.804 1.00 83.69 102 ASN A O 1
ATOM 861 N N . ASP A 1 103 ? -27.295 22.891 31.440 1.00 85.62 103 ASP A N 1
ATOM 862 C CA . ASP A 1 103 ? -28.339 21.936 31.812 1.00 85.62 103 ASP A CA 1
ATOM 863 C C . ASP A 1 103 ? -27.911 21.129 33.050 1.00 85.62 103 ASP A C 1
ATOM 865 O O . ASP A 1 103 ? -26.881 20.446 33.061 1.00 85.62 103 ASP A O 1
ATOM 869 N N . THR A 1 104 ? -28.731 21.241 34.098 1.00 82.62 104 THR A N 1
ATOM 870 C CA . THR A 1 104 ? -28.526 20.667 35.435 1.00 82.62 104 THR A CA 1
ATOM 871 C C . THR A 1 104 ? -28.923 19.193 35.532 1.00 82.62 104 THR A C 1
ATOM 873 O O . THR A 1 104 ? -28.602 18.549 36.532 1.00 82.62 104 THR A O 1
ATOM 876 N N . LYS A 1 105 ? -29.600 18.650 34.512 1.00 82.25 105 LYS A N 1
ATOM 877 C CA . LYS A 1 105 ? -30.148 17.284 34.477 1.00 82.25 105 LYS A CA 1
ATOM 878 C C . LYS A 1 105 ? -29.532 16.420 33.376 1.00 82.25 105 LYS A C 1
ATOM 880 O O . LYS A 1 105 ? -30.131 15.436 32.952 1.00 82.25 105 LYS A O 1
ATOM 885 N N . LEU A 1 106 ? -28.322 16.739 32.930 1.00 81.56 106 LEU A N 1
ATOM 886 C CA . LEU A 1 106 ? -27.660 16.030 31.834 1.00 81.56 106 LEU A CA 1
ATOM 887 C C . LEU A 1 106 ? -27.455 14.527 32.101 1.00 81.56 106 LEU A C 1
ATOM 889 O O . LEU A 1 106 ? -27.532 13.708 31.187 1.00 81.56 106 LEU A O 1
ATOM 893 N N . THR A 1 107 ? -27.189 14.147 33.351 1.00 78.25 107 THR A N 1
ATOM 894 C CA . THR A 1 107 ? -27.020 12.740 33.742 1.00 78.25 107 THR A CA 1
ATOM 895 C C . THR A 1 107 ? -28.341 11.988 33.877 1.00 78.25 107 THR A C 1
ATOM 897 O O . THR A 1 107 ? -28.324 10.763 34.022 1.00 78.25 107 THR A O 1
ATOM 900 N N . ASP A 1 108 ? -29.479 12.686 33.880 1.00 82.25 108 ASP A N 1
ATOM 901 C CA . ASP A 1 108 ? -30.776 12.042 34.031 1.00 82.25 108 ASP A CA 1
ATOM 902 C C . ASP A 1 108 ? -31.125 11.270 32.757 1.00 82.25 108 ASP A C 1
ATOM 904 O O . ASP A 1 108 ? -30.984 11.733 31.625 1.00 82.25 108 ASP A O 1
ATOM 908 N N . THR A 1 109 ? -31.608 10.042 32.927 1.00 81.38 109 THR A N 1
ATOM 909 C CA . THR A 1 109 ? -32.002 9.219 31.785 1.00 81.38 109 THR A CA 1
ATOM 910 C C . THR A 1 109 ? -33.281 9.757 31.158 1.00 81.38 109 THR A C 1
ATOM 912 O O . THR A 1 109 ? -34.350 9.667 31.767 1.00 81.38 109 THR A O 1
ATOM 915 N N . PHE A 1 110 ? -33.186 10.235 29.919 1.00 84.69 110 PHE A N 1
ATOM 916 C CA . PHE A 1 110 ? -34.346 10.628 29.127 1.00 84.69 110 PHE A CA 1
ATOM 917 C C . PHE A 1 110 ? -35.301 9.444 28.906 1.00 84.69 110 PHE A C 1
ATOM 919 O O . PHE A 1 110 ? -34.889 8.360 28.479 1.00 84.69 110 PHE A O 1
ATOM 926 N N . VAL A 1 111 ? -36.592 9.665 29.158 1.00 85.06 111 VAL A N 1
ATOM 927 C CA . VAL A 1 111 ? -37.653 8.678 28.932 1.00 85.06 111 VAL A CA 1
ATOM 928 C C . VAL A 1 111 ? -38.665 9.240 27.953 1.00 85.06 111 VAL A C 1
ATOM 930 O O . VAL A 1 111 ? -39.314 10.252 28.204 1.00 85.06 111 VAL A O 1
ATOM 933 N N . TRP A 1 112 ? -38.855 8.533 26.845 1.00 88.31 112 TRP A N 1
ATOM 934 C CA . TRP A 1 112 ? -39.899 8.863 25.889 1.00 88.31 112 TRP A CA 1
ATOM 935 C C . TRP A 1 112 ? -41.209 8.183 26.297 1.00 88.31 112 TRP A C 1
ATOM 937 O O . TRP A 1 112 ? -41.478 7.057 25.881 1.00 88.31 112 TRP A O 1
ATOM 947 N N . GLY A 1 113 ? -42.033 8.878 27.089 1.00 87.19 113 GLY A N 1
ATOM 948 C CA . GLY A 1 113 ? -43.292 8.349 27.642 1.00 87.19 113 GLY A CA 1
ATOM 949 C C . GLY A 1 113 ? -44.215 7.722 26.591 1.00 87.19 113 GLY A C 1
ATOM 950 O O . GLY A 1 113 ? -44.479 6.526 26.649 1.00 87.19 113 GLY A O 1
ATOM 951 N N . LYS A 1 114 ? -44.578 8.478 25.542 1.00 88.88 114 LYS A N 1
ATOM 952 C CA . LYS A 1 114 ? -45.409 7.975 24.424 1.00 88.88 114 LYS A CA 1
ATOM 953 C C . LYS A 1 114 ? -44.848 6.713 23.756 1.00 88.88 114 LYS A C 1
ATOM 955 O O . LYS A 1 114 ? -45.601 5.835 23.346 1.00 88.88 114 LYS A O 1
ATOM 960 N N . LYS A 1 115 ? -43.520 6.606 23.630 1.00 88.44 115 LYS A N 1
ATOM 961 C CA . LYS A 1 115 ? -42.873 5.420 23.051 1.00 88.44 115 LYS A CA 1
ATOM 962 C C . LYS A 1 115 ? -42.934 4.231 24.006 1.00 88.44 115 LYS A C 1
ATOM 964 O O . LYS A 1 115 ? -43.181 3.117 23.567 1.00 88.44 115 LYS A O 1
ATOM 969 N N . LEU A 1 116 ? -42.725 4.466 25.298 1.00 86.94 116 LEU A N 1
ATOM 970 C CA . LEU A 1 116 ? -42.824 3.436 26.327 1.00 86.94 116 LEU A CA 1
ATOM 971 C C . LEU A 1 116 ? -44.254 2.874 26.419 1.00 86.94 116 LEU A C 1
ATOM 973 O O . LEU A 1 116 ? -44.427 1.662 26.530 1.00 86.94 116 LEU A O 1
ATOM 977 N N . GLU A 1 117 ? -45.261 3.743 26.309 1.00 86.81 117 GLU A N 1
ATOM 978 C CA . GLU A 1 117 ? -46.681 3.380 26.222 1.00 86.81 117 GLU A CA 1
ATOM 979 C C . GLU A 1 117 ? -46.983 2.569 24.958 1.00 86.81 117 GLU A C 1
ATOM 981 O O . GLU A 1 117 ? -47.561 1.489 25.052 1.00 86.81 117 GLU A O 1
ATOM 986 N N . SER A 1 118 ? -46.513 3.021 23.790 1.00 90.06 118 SER A N 1
ATOM 987 C CA . SER A 1 118 ? -46.659 2.280 22.529 1.00 90.06 118 SER A CA 1
ATOM 988 C C . SER A 1 118 ? -45.958 0.915 22.541 1.00 90.06 118 SER A C 1
ATOM 990 O O . SER A 1 118 ? -46.401 0.005 21.847 1.00 90.06 118 SER A O 1
ATOM 992 N N . GLU A 1 119 ? -44.867 0.758 23.297 1.00 85.69 119 GLU A N 1
ATOM 993 C CA . GLU A 1 119 ? -44.165 -0.520 23.484 1.00 85.69 119 GLU A CA 1
ATOM 994 C C . GLU A 1 119 ? -44.809 -1.411 24.570 1.00 85.69 119 GLU A C 1
ATOM 996 O O . GLU A 1 119 ? -44.295 -2.497 24.842 1.00 85.69 119 GLU A O 1
ATOM 1001 N N . GLY A 1 120 ? -45.902 -0.974 25.214 1.00 82.62 120 GLY A N 1
ATOM 1002 C CA . GLY A 1 120 ? -46.580 -1.719 26.284 1.00 82.62 120 GLY A CA 1
ATOM 1003 C C . GLY A 1 120 ? -45.787 -1.794 27.595 1.00 82.62 120 GLY A C 1
ATOM 1004 O O . GLY A 1 120 ? -46.029 -2.658 28.435 1.00 82.62 120 GLY A O 1
ATOM 1005 N N . LYS A 1 121 ? -44.810 -0.901 27.774 1.00 80.88 121 LYS A N 1
ATOM 1006 C CA . LYS A 1 121 ? -43.855 -0.879 28.893 1.00 80.88 121 LYS A CA 1
ATOM 1007 C C . LYS A 1 121 ? -44.123 0.240 29.899 1.00 80.88 121 LYS A C 1
ATOM 1009 O O . LYS A 1 121 ? -43.274 0.512 30.746 1.00 80.88 121 LYS A O 1
ATOM 1014 N N . SER A 1 122 ? -45.286 0.882 29.824 1.00 76.50 122 SER A N 1
ATOM 1015 C CA . SER A 1 122 ? -45.686 1.982 30.713 1.00 76.50 122 SER A CA 1
ATOM 1016 C C . SER A 1 122 ? -45.637 1.614 32.202 1.00 76.50 122 SER A C 1
ATOM 1018 O O . SER A 1 122 ? -45.369 2.477 33.030 1.00 76.50 122 SER A O 1
ATOM 1020 N N . ASN A 1 123 ? -45.813 0.332 32.542 1.00 79.38 123 ASN A N 1
ATOM 1021 C CA . ASN A 1 123 ? -45.802 -0.171 33.922 1.00 79.38 123 ASN A CA 1
ATOM 1022 C C . ASN A 1 123 ? -44.394 -0.441 34.500 1.00 79.38 123 ASN A C 1
ATOM 1024 O O . ASN A 1 123 ? -44.278 -0.908 35.635 1.00 79.38 123 ASN A O 1
ATOM 1028 N N . LEU A 1 124 ? -43.312 -0.215 33.741 1.00 80.94 124 LEU A N 1
ATOM 1029 C CA . LEU A 1 124 ? -41.949 -0.444 34.233 1.00 80.94 124 LEU A CA 1
ATOM 1030 C C . LEU A 1 124 ? -41.514 0.650 35.212 1.00 80.94 124 LEU A C 1
ATOM 1032 O O . LEU A 1 124 ? -41.705 1.842 34.984 1.00 80.94 124 LEU A O 1
ATOM 1036 N N . SER A 1 125 ? -40.836 0.246 36.288 1.00 85.69 125 SER A N 1
ATOM 1037 C CA . SER A 1 125 ? -40.241 1.192 37.232 1.00 85.69 125 SER A CA 1
ATOM 1038 C C . SER A 1 125 ? -39.124 1.997 36.562 1.00 85.69 125 SER A C 1
ATOM 1040 O O . SER A 1 125 ? -38.338 1.458 35.780 1.00 85.69 125 SER A O 1
ATOM 1042 N N . MET A 1 126 ? -38.961 3.261 36.960 1.00 80.00 126 MET A N 1
ATOM 1043 C CA . MET A 1 126 ? -37.889 4.135 36.471 1.00 80.00 126 MET A CA 1
ATOM 1044 C C . MET A 1 126 ? -36.490 3.497 36.588 1.00 80.00 126 MET A C 1
ATOM 1046 O O . MET A 1 126 ? -35.665 3.603 35.682 1.00 80.00 126 MET A O 1
ATOM 1050 N N . LYS A 1 127 ? -36.249 2.721 37.655 1.00 83.31 127 LYS A N 1
ATOM 1051 C CA . LYS A 1 127 ? -35.003 1.956 37.851 1.00 83.31 127 LYS A CA 1
ATOM 1052 C C . LYS A 1 127 ? -34.805 0.845 36.813 1.00 83.31 127 LYS A C 1
ATOM 1054 O O . LYS A 1 127 ? -33.674 0.523 36.454 1.00 83.31 127 LYS A O 1
ATOM 1059 N N . GLN A 1 128 ? -35.886 0.218 36.350 1.00 84.94 128 GLN A N 1
ATOM 1060 C CA . GLN A 1 128 ? -35.825 -0.813 35.312 1.00 84.94 128 GLN A CA 1
ATOM 1061 C C . GLN A 1 128 ? -35.533 -0.185 33.948 1.00 84.94 128 GLN A C 1
ATOM 1063 O O . GLN A 1 128 ? -34.673 -0.697 33.234 1.00 84.94 128 GLN A O 1
ATOM 1068 N N . ILE A 1 129 ? -36.156 0.957 33.641 1.00 84.38 129 ILE A N 1
ATOM 1069 C CA . ILE A 1 129 ? -35.901 1.724 32.413 1.00 84.38 129 ILE A CA 1
ATOM 1070 C C . ILE A 1 129 ? -34.429 2.149 32.352 1.00 84.38 129 ILE A C 1
ATOM 1072 O O . ILE A 1 129 ? -33.754 1.855 31.370 1.00 84.38 129 ILE A O 1
ATOM 1076 N N . GLN A 1 130 ? -33.896 2.725 33.435 1.00 83.56 130 GLN A N 1
ATOM 1077 C CA . GLN A 1 130 ? -32.474 3.079 33.563 1.00 83.56 130 GLN A CA 1
ATOM 1078 C C . GLN A 1 130 ? -31.540 1.886 33.334 1.00 83.56 130 GLN A C 1
ATOM 1080 O O . GLN A 1 130 ? -30.510 1.990 32.672 1.00 83.56 130 GLN A O 1
ATOM 1085 N N . LYS A 1 131 ? -31.903 0.711 33.857 1.00 85.69 131 LYS A N 1
ATOM 1086 C CA . LYS A 1 131 ? -31.106 -0.506 33.680 1.00 85.69 131 LYS A CA 1
ATOM 1087 C C . LYS A 1 131 ? -31.127 -1.007 32.235 1.00 85.69 131 LYS A C 1
ATOM 1089 O O . LYS A 1 131 ? -30.116 -1.516 31.752 1.00 85.69 131 LYS A O 1
ATOM 1094 N N . GLU A 1 132 ? -32.263 -0.912 31.547 1.00 84.88 132 GLU A N 1
ATOM 1095 C CA . GLU A 1 132 ? -32.371 -1.284 30.134 1.00 84.88 132 GLU A CA 1
ATOM 1096 C C . GLU A 1 132 ? -31.629 -0.307 29.221 1.00 84.88 132 GLU A C 1
ATOM 1098 O O . GLU A 1 132 ? -30.916 -0.750 28.316 1.00 84.88 132 GLU A O 1
ATOM 1103 N N . THR A 1 133 ? -31.737 0.999 29.475 1.00 83.75 133 THR A N 1
ATOM 1104 C CA . THR A 1 133 ? -31.004 2.022 28.720 1.00 83.75 133 THR A CA 1
ATOM 1105 C C . THR A 1 133 ? -29.501 1.872 28.924 1.00 83.75 133 THR A C 1
ATOM 1107 O O . THR A 1 133 ? -28.772 1.814 27.937 1.00 83.75 133 THR A O 1
ATOM 1110 N N . HIS A 1 134 ? -29.040 1.671 30.162 1.00 82.50 134 HIS A N 1
ATOM 1111 C CA . HIS A 1 134 ? -27.631 1.413 30.463 1.00 82.50 134 HIS A CA 1
ATOM 1112 C C . HIS A 1 134 ? -27.096 0.186 29.715 1.00 82.50 134 HIS A C 1
ATOM 1114 O O . HIS A 1 134 ? -26.059 0.249 29.058 1.00 82.50 134 HIS A O 1
ATOM 1120 N N . LYS A 1 135 ? -27.839 -0.928 29.732 1.00 86.62 135 LYS A N 1
ATOM 1121 C CA . LYS A 1 135 ? -27.474 -2.132 28.969 1.00 86.62 135 LYS A CA 1
ATOM 1122 C C . LYS A 1 135 ? -27.413 -1.881 27.463 1.00 86.62 135 LYS A C 1
ATOM 1124 O O . LYS A 1 135 ? -26.560 -2.456 26.794 1.00 86.62 135 LYS A O 1
ATOM 1129 N N . ARG A 1 136 ? -28.325 -1.074 26.913 1.00 86.75 136 ARG A N 1
ATOM 1130 C CA . ARG A 1 136 ? -28.322 -0.722 25.485 1.00 86.75 136 ARG A CA 1
ATOM 1131 C C . ARG A 1 136 ? -27.091 0.112 25.134 1.00 86.75 136 ARG A C 1
ATOM 1133 O O . ARG A 1 136 ? -26.416 -0.213 24.166 1.00 86.75 136 ARG A O 1
ATOM 1140 N N . VAL A 1 137 ? -26.776 1.127 25.936 1.00 84.81 137 VAL A N 1
ATOM 1141 C CA . VAL A 1 137 ? -25.592 1.977 25.736 1.00 84.81 137 VAL A CA 1
ATOM 1142 C C . VAL A 1 137 ? -24.308 1.151 25.824 1.00 84.81 137 VAL A C 1
ATOM 1144 O O . VAL A 1 137 ? -23.474 1.248 24.931 1.00 84.81 137 VAL A O 1
ATOM 1147 N N . GLN A 1 138 ? -24.183 0.266 26.818 1.00 84.19 138 GLN A N 1
ATOM 1148 C CA . GLN A 1 138 ? -23.029 -0.633 26.931 1.00 84.19 138 GLN A CA 1
ATOM 1149 C C . GLN A 1 138 ? -22.861 -1.541 25.705 1.00 84.19 138 GLN A C 1
ATOM 1151 O O . GLN A 1 138 ? -21.744 -1.712 25.222 1.00 84.19 138 GLN A O 1
ATOM 1156 N N . LYS A 1 139 ? -23.956 -2.107 25.178 1.00 88.00 139 LYS A N 1
ATOM 1157 C CA . LYS A 1 139 ? -23.906 -2.915 23.949 1.00 88.00 139 LYS A CA 1
ATOM 1158 C C . LYS A 1 139 ? -23.461 -2.091 22.747 1.00 88.00 139 LYS A C 1
ATOM 1160 O O . LYS A 1 139 ? -22.541 -2.507 22.057 1.00 88.00 139 LYS A O 1
ATOM 1165 N N . ASN A 1 140 ? -24.049 -0.913 22.551 1.00 88.31 140 ASN A N 1
ATOM 1166 C CA . ASN A 1 140 ? -23.679 -0.019 21.455 1.00 88.31 140 ASN A CA 1
ATOM 1167 C C . ASN A 1 140 ? -22.202 0.394 21.537 1.00 88.31 140 ASN A C 1
ATOM 1169 O O . ASN A 1 140 ? -21.517 0.430 20.521 1.00 88.31 140 ASN A O 1
ATOM 1173 N N . LEU A 1 141 ? -21.697 0.675 22.742 1.00 86.06 141 LEU A N 1
ATOM 1174 C CA . LEU A 1 141 ? -20.294 1.017 22.963 1.00 86.06 141 LEU A CA 1
ATOM 1175 C C . LEU A 1 141 ? -19.364 -0.154 22.623 1.00 86.06 141 LEU A C 1
ATOM 1177 O O . LEU A 1 141 ? -18.332 0.043 21.985 1.00 86.06 141 LEU A O 1
ATOM 1181 N N . HIS A 1 142 ? -19.734 -1.370 23.026 1.00 87.69 142 HIS A N 1
ATOM 1182 C CA . HIS A 1 142 ? -18.976 -2.570 22.690 1.00 87.69 142 HIS A CA 1
ATOM 1183 C C . HIS A 1 142 ? -18.963 -2.823 21.178 1.00 87.69 142 HIS A C 1
ATOM 1185 O O . HIS A 1 142 ? -17.897 -3.030 20.605 1.00 87.69 142 HIS A O 1
ATOM 1191 N N . GLU A 1 143 ? -20.120 -2.733 20.521 1.00 91.12 143 GLU A N 1
ATOM 1192 C CA . GLU A 1 143 ? -20.232 -2.856 19.066 1.00 91.12 143 GLU A CA 1
ATOM 1193 C C . GLU A 1 143 ? -19.378 -1.795 18.354 1.00 91.12 143 GLU A C 1
ATOM 1195 O O . GLU A 1 143 ? -18.607 -2.130 17.456 1.00 91.12 143 GLU A O 1
ATOM 1200 N N . ALA A 1 144 ? -19.425 -0.535 18.797 1.00 88.19 144 ALA A N 1
ATOM 1201 C CA . ALA A 1 144 ? -18.591 0.538 18.256 1.00 88.19 144 ALA A CA 1
ATOM 1202 C C . ALA A 1 144 ? -17.085 0.266 18.434 1.00 88.19 144 ALA A C 1
ATOM 1204 O O . ALA A 1 144 ? -16.301 0.517 17.516 1.00 88.19 144 ALA A O 1
ATOM 1205 N N . ALA A 1 145 ? -16.673 -0.277 19.583 1.00 88.44 145 ALA A N 1
ATOM 1206 C CA . ALA A 1 145 ? -15.283 -0.654 19.827 1.00 88.44 145 ALA A CA 1
ATOM 1207 C C . ALA A 1 145 ? -14.823 -1.786 18.894 1.00 88.44 145 ALA A C 1
ATOM 1209 O O . ALA A 1 145 ? -13.715 -1.728 18.361 1.00 88.44 145 ALA A O 1
ATOM 1210 N N . GLU A 1 146 ? -15.673 -2.783 18.648 1.00 93.19 146 GLU A N 1
ATOM 1211 C CA . GLU A 1 146 ? -15.389 -3.860 17.693 1.00 93.19 146 GLU A CA 1
ATOM 1212 C C . GLU A 1 146 ? -15.283 -3.326 16.255 1.00 93.19 146 GLU A C 1
ATOM 1214 O O . GLU A 1 146 ? -14.320 -3.640 15.554 1.00 93.19 146 GLU A O 1
ATOM 1219 N N . PHE A 1 147 ? -16.187 -2.435 15.829 1.00 92.75 147 PHE A N 1
ATOM 1220 C CA . PHE A 1 147 ? -16.082 -1.778 14.520 1.00 92.75 147 PHE A CA 1
ATOM 1221 C C . PHE A 1 147 ? -14.788 -0.973 14.370 1.00 92.75 147 PHE A C 1
ATOM 1223 O O . PHE A 1 147 ? -14.150 -1.034 13.316 1.00 92.75 147 PHE A O 1
ATOM 1230 N N . LYS A 1 148 ? -14.373 -0.252 15.419 1.00 93.12 148 LYS A N 1
ATOM 1231 C CA . LYS A 1 148 ? -13.108 0.491 15.423 1.00 93.12 148 LYS A CA 1
ATOM 1232 C C . LYS A 1 148 ? -11.915 -0.450 15.236 1.00 93.12 148 LYS A C 1
ATOM 1234 O O . LYS A 1 148 ? -11.118 -0.223 14.333 1.00 93.12 148 LYS A O 1
ATOM 1239 N N . LYS A 1 149 ? -11.842 -1.545 16.001 1.00 93.50 149 LYS A N 1
ATOM 1240 C CA . LYS A 1 149 ? -10.771 -2.550 15.864 1.00 93.50 149 LYS A CA 1
ATOM 1241 C C . LYS A 1 149 ? -10.703 -3.139 14.458 1.00 93.50 149 LYS A C 1
ATOM 1243 O O . LYS A 1 149 ? -9.619 -3.247 13.899 1.00 93.50 149 LYS A O 1
ATOM 1248 N N . VAL A 1 150 ? -11.846 -3.498 13.870 1.00 94.81 150 VAL A N 1
ATOM 1249 C CA . VAL A 1 150 ? -11.900 -4.050 12.505 1.00 94.81 150 VAL A CA 1
ATOM 1250 C C . VAL A 1 150 ? -11.406 -3.031 11.479 1.00 94.81 150 VAL A C 1
ATOM 1252 O O . VAL A 1 150 ? -10.654 -3.381 10.569 1.00 94.81 150 VAL A O 1
ATOM 1255 N N . ARG A 1 151 ? -11.808 -1.763 11.621 1.00 94.38 151 ARG A N 1
ATOM 1256 C CA . ARG A 1 151 ? -11.358 -0.678 10.744 1.00 94.38 151 ARG A CA 1
ATOM 1257 C C . ARG A 1 151 ? -9.848 -0.474 10.842 1.00 94.38 151 ARG A C 1
ATOM 1259 O O . ARG A 1 151 ? -9.189 -0.389 9.809 1.00 94.38 151 ARG A O 1
ATOM 1266 N N . ASP A 1 152 ? -9.326 -0.420 12.060 1.00 93.69 152 ASP A N 1
ATOM 1267 C CA . ASP A 1 152 ? -7.909 -0.176 12.320 1.00 93.69 152 ASP A CA 1
ATOM 1268 C C . ASP A 1 152 ? -7.059 -1.368 11.837 1.00 93.69 152 ASP A C 1
ATOM 1270 O O . ASP A 1 152 ? -6.068 -1.166 11.144 1.00 93.69 152 ASP A O 1
ATOM 1274 N N . ALA A 1 153 ? -7.508 -2.611 12.050 1.00 94.88 153 ALA A N 1
ATOM 1275 C CA . ALA A 1 153 ? -6.851 -3.810 11.517 1.00 94.88 153 ALA A CA 1
ATOM 1276 C C . ALA A 1 153 ? -6.839 -3.849 9.980 1.00 94.88 153 ALA A C 1
ATOM 1278 O O . ALA A 1 153 ? -5.841 -4.225 9.371 1.00 94.88 153 ALA A O 1
ATOM 1279 N N . LYS A 1 154 ? -7.934 -3.432 9.330 1.00 94.50 154 LYS A N 1
ATOM 1280 C CA . LYS A 1 154 ? -7.990 -3.323 7.865 1.00 94.50 154 LYS A CA 1
ATOM 1281 C C . LYS A 1 154 ? -7.040 -2.246 7.336 1.00 94.50 154 LYS A C 1
ATOM 1283 O O . LYS A 1 154 ? -6.471 -2.422 6.263 1.00 94.50 154 LYS A O 1
ATOM 1288 N N . MET A 1 155 ? -6.909 -1.130 8.052 1.00 94.19 155 MET A N 1
ATOM 1289 C CA . MET A 1 155 ? -5.987 -0.053 7.694 1.00 94.19 155 MET A CA 1
ATOM 1290 C C . MET A 1 155 ? -4.534 -0.517 7.827 1.00 94.19 155 MET A C 1
ATOM 1292 O O . MET A 1 155 ? -3.795 -0.383 6.859 1.00 94.19 155 MET A O 1
ATOM 1296 N N . ALA A 1 156 ? -4.183 -1.161 8.942 1.00 95.62 156 ALA A N 1
ATOM 1297 C CA . ALA A 1 156 ? -2.858 -1.737 9.162 1.00 95.62 156 ALA A CA 1
ATOM 1298 C C . ALA A 1 156 ? -2.506 -2.792 8.100 1.00 95.62 156 ALA A C 1
ATOM 1300 O O . ALA A 1 156 ? -1.472 -2.700 7.458 1.00 95.62 156 ALA A O 1
ATOM 1301 N N . ALA A 1 157 ? -3.416 -3.727 7.800 1.00 94.31 157 ALA A N 1
ATOM 1302 C CA . ALA A 1 157 ? -3.178 -4.729 6.758 1.00 94.31 157 ALA A CA 1
ATOM 1303 C C . ALA A 1 157 ? -2.995 -4.112 5.359 1.00 94.31 157 ALA A C 1
ATOM 1305 O O . ALA A 1 157 ? -2.258 -4.643 4.531 1.00 94.31 157 ALA A O 1
ATOM 1306 N N . LYS A 1 158 ? -3.683 -2.999 5.066 1.00 94.38 158 LYS A N 1
ATOM 1307 C CA . LYS A 1 158 ? -3.497 -2.269 3.808 1.00 94.38 158 LYS A CA 1
ATOM 1308 C C . LYS A 1 158 ? -2.130 -1.582 3.768 1.00 94.38 158 LYS A C 1
ATOM 1310 O O . LYS A 1 158 ? -1.484 -1.626 2.728 1.00 94.38 158 LYS A O 1
ATOM 1315 N N . GLU A 1 159 ? -1.721 -0.963 4.869 1.00 94.44 159 GLU A N 1
ATOM 1316 C CA . GLU A 1 159 ? -0.420 -0.308 5.007 1.00 94.44 159 GLU A CA 1
ATOM 1317 C C . GLU A 1 159 ? 0.733 -1.313 4.885 1.00 94.44 159 GLU A C 1
ATOM 1319 O O . GLU A 1 159 ? 1.641 -1.085 4.093 1.00 94.44 159 GLU A O 1
ATOM 1324 N N . ASP A 1 160 ? 0.636 -2.473 5.542 1.00 93.69 160 ASP A N 1
ATOM 1325 C CA . ASP A 1 160 ? 1.617 -3.561 5.433 1.00 93.69 160 ASP A CA 1
ATOM 1326 C C . ASP A 1 160 ? 1.751 -4.064 3.987 1.00 93.69 160 ASP A C 1
ATOM 1328 O O . ASP A 1 160 ? 2.855 -4.229 3.468 1.00 93.69 160 ASP A O 1
ATOM 1332 N N . MET A 1 161 ? 0.624 -4.263 3.295 1.00 92.00 161 MET A N 1
ATOM 1333 C CA . MET A 1 161 ? 0.623 -4.648 1.878 1.00 92.00 161 MET A CA 1
ATOM 1334 C C . MET A 1 161 ? 1.242 -3.566 0.985 1.00 92.00 161 MET A C 1
ATOM 1336 O O . MET A 1 161 ? 1.917 -3.878 0.004 1.00 92.00 161 MET A O 1
ATOM 1340 N N . GLU A 1 162 ? 1.012 -2.290 1.297 1.00 93.31 162 GLU A N 1
ATOM 1341 C CA . GLU A 1 162 ? 1.576 -1.164 0.554 1.00 93.31 162 GLU A CA 1
ATOM 1342 C C . GLU A 1 162 ? 3.084 -1.019 0.797 1.00 93.31 162 GLU A C 1
ATOM 1344 O O . GLU A 1 162 ? 3.827 -0.748 -0.145 1.00 93.31 162 GLU A O 1
ATOM 1349 N N . MET A 1 163 ? 3.547 -1.256 2.025 1.00 92.25 163 MET A N 1
ATOM 1350 C CA . MET A 1 163 ? 4.967 -1.308 2.370 1.00 92.25 163 MET A CA 1
ATOM 1351 C C . MET A 1 163 ? 5.658 -2.462 1.641 1.00 92.25 163 MET A C 1
ATOM 1353 O O . MET A 1 163 ? 6.648 -2.239 0.954 1.00 92.25 163 MET A O 1
ATOM 1357 N N . MET A 1 164 ? 5.078 -3.667 1.674 1.00 90.44 164 MET A N 1
ATOM 1358 C CA . MET A 1 164 ? 5.610 -4.820 0.941 1.00 90.44 164 MET A CA 1
ATOM 1359 C C . MET A 1 164 ? 5.674 -4.559 -0.569 1.00 90.44 164 MET A C 1
ATOM 1361 O O . MET A 1 164 ? 6.628 -4.968 -1.231 1.00 90.44 164 MET A O 1
ATOM 1365 N N . LYS A 1 165 ? 4.678 -3.856 -1.124 1.00 90.00 165 LYS A N 1
ATOM 1366 C CA . LYS A 1 165 ? 4.698 -3.437 -2.527 1.00 90.00 165 LYS A CA 1
ATOM 1367 C C . LYS A 1 165 ? 5.820 -2.434 -2.794 1.00 90.00 165 LYS A C 1
ATOM 1369 O O . LYS A 1 165 ? 6.541 -2.619 -3.765 1.00 90.00 165 LYS A O 1
ATOM 1374 N N . ARG A 1 166 ? 5.990 -1.409 -1.951 1.00 88.88 166 ARG A N 1
ATOM 1375 C CA . ARG A 1 166 ? 7.097 -0.449 -2.089 1.00 88.88 166 ARG A CA 1
ATOM 1376 C C . ARG A 1 166 ? 8.451 -1.140 -2.031 1.00 88.88 166 ARG A C 1
ATOM 1378 O O . ARG A 1 166 ? 9.299 -0.825 -2.853 1.00 88.88 166 ARG A O 1
ATOM 1385 N N . ASP A 1 167 ? 8.634 -2.096 -1.129 1.00 87.38 167 ASP A N 1
ATOM 1386 C CA . ASP A 1 167 ? 9.877 -2.860 -1.018 1.00 87.38 167 ASP A CA 1
ATOM 1387 C C . ASP A 1 167 ? 10.105 -3.754 -2.241 1.00 87.38 167 ASP A C 1
ATOM 1389 O O . ASP A 1 167 ? 11.228 -3.860 -2.733 1.00 87.38 167 ASP A O 1
ATOM 1393 N N . ALA A 1 168 ? 9.050 -4.373 -2.779 1.00 86.19 168 ALA A N 1
ATOM 1394 C CA . ALA A 1 168 ? 9.129 -5.141 -4.019 1.00 86.19 168 ALA A CA 1
ATOM 1395 C C . ALA A 1 168 ? 9.454 -4.246 -5.228 1.00 86.19 168 ALA A C 1
ATOM 1397 O O . ALA A 1 168 ? 10.311 -4.595 -6.040 1.00 86.19 168 ALA A O 1
ATOM 1398 N N . ASP A 1 169 ? 8.822 -3.078 -5.331 1.00 84.00 169 ASP A N 1
ATOM 1399 C CA . ASP A 1 169 ? 9.097 -2.087 -6.370 1.00 84.00 169 ASP A CA 1
ATOM 1400 C C . ASP A 1 169 ? 10.541 -1.563 -6.225 1.00 84.00 169 ASP A C 1
ATOM 1402 O O . ASP A 1 169 ? 11.311 -1.576 -7.180 1.00 84.00 169 ASP A O 1
ATOM 1406 N N . LEU A 1 170 ? 10.987 -1.222 -5.015 1.00 82.94 170 LEU A N 1
ATOM 1407 C CA . LEU A 1 170 ? 12.365 -0.801 -4.761 1.00 82.94 170 LEU A CA 1
ATOM 1408 C C . LEU A 1 170 ? 13.371 -1.919 -5.059 1.00 82.94 170 LEU A C 1
ATOM 1410 O O . LEU A 1 170 ? 14.442 -1.651 -5.585 1.00 82.94 170 LEU A O 1
ATOM 1414 N N . LYS A 1 171 ? 13.042 -3.182 -4.788 1.00 80.12 171 LYS A N 1
ATOM 1415 C CA . LYS A 1 171 ? 13.910 -4.312 -5.136 1.00 80.12 171 LYS A CA 1
ATOM 1416 C C . LYS A 1 171 ? 13.968 -4.558 -6.644 1.00 80.12 171 LYS A C 1
ATOM 1418 O O . LYS A 1 171 ? 15.018 -4.930 -7.155 1.00 80.12 171 LYS A O 1
ATOM 1423 N N . THR A 1 172 ? 12.861 -4.365 -7.356 1.00 76.69 172 THR A N 1
ATOM 1424 C CA . THR A 1 172 ? 12.795 -4.577 -8.811 1.00 76.69 172 THR A CA 1
ATOM 1425 C C . THR A 1 172 ? 13.420 -3.432 -9.606 1.00 76.69 172 THR A C 1
ATOM 1427 O O . THR A 1 172 ? 14.080 -3.700 -10.609 1.00 76.69 172 THR A O 1
ATOM 1430 N N . TYR A 1 173 ? 13.253 -2.185 -9.155 1.00 67.31 173 TYR A N 1
ATOM 1431 C CA . TYR A 1 173 ? 13.771 -0.989 -9.826 1.00 67.31 173 TYR A CA 1
ATOM 1432 C C . TYR A 1 173 ? 15.074 -0.454 -9.214 1.00 67.31 173 TYR A C 1
ATOM 1434 O O . TYR A 1 173 ? 15.962 -0.054 -9.951 1.00 67.31 173 TYR A O 1
ATOM 1442 N N . GLY A 1 174 ? 15.216 -0.456 -7.887 1.00 64.81 174 GLY A N 1
ATOM 1443 C CA . GLY A 1 174 ? 16.394 0.060 -7.171 1.00 64.81 174 GLY A CA 1
ATOM 1444 C C . GLY A 1 174 ? 17.477 -0.984 -6.866 1.00 64.81 174 GLY A C 1
ATOM 1445 O O . GLY A 1 174 ? 18.623 -0.624 -6.618 1.00 64.81 174 GLY A O 1
ATOM 1446 N N . GLY A 1 175 ? 17.152 -2.280 -6.911 1.00 60.09 175 GLY A N 1
ATOM 1447 C CA . GLY A 1 175 ? 18.090 -3.388 -6.704 1.00 60.09 175 GLY A CA 1
ATOM 1448 C C . GLY A 1 175 ? 18.905 -3.760 -7.949 1.00 60.09 175 GLY A C 1
ATOM 1449 O O . GLY A 1 175 ? 18.918 -4.928 -8.319 1.00 60.09 175 GLY A O 1
ATOM 1450 N N . GLY A 1 176 ? 19.517 -2.779 -8.621 1.00 56.78 176 GLY A N 1
ATOM 1451 C CA . GLY A 1 176 ? 20.702 -2.928 -9.488 1.00 56.78 176 GLY A CA 1
ATOM 1452 C C . GLY A 1 176 ? 20.734 -4.014 -10.576 1.00 56.78 176 GLY A C 1
ATOM 1453 O O . GLY A 1 176 ? 21.815 -4.495 -10.895 1.00 56.78 176 GLY A O 1
ATOM 1454 N N . GLY A 1 177 ? 19.602 -4.455 -11.132 1.00 56.22 177 GLY A N 1
ATOM 1455 C CA . GLY A 1 177 ? 19.645 -5.444 -12.223 1.00 56.22 177 GLY A CA 1
ATOM 1456 C C . GLY A 1 177 ? 18.379 -5.564 -13.066 1.00 56.22 177 GLY A C 1
ATOM 1457 O O . GLY A 1 177 ? 18.456 -5.799 -14.272 1.00 56.22 177 GLY A O 1
ATOM 1458 N N . GLY A 1 178 ? 17.202 -5.361 -12.466 1.00 59.28 178 GLY A N 1
ATOM 1459 C CA . GLY A 1 178 ? 15.927 -5.396 -13.192 1.00 59.28 178 GLY A CA 1
ATOM 1460 C C . GLY A 1 178 ? 15.645 -4.137 -14.020 1.00 59.28 178 GLY A C 1
ATOM 1461 O O . GLY A 1 178 ? 15.077 -4.246 -15.108 1.00 59.28 178 GLY A O 1
ATOM 1462 N N . GLY A 1 179 ? 16.040 -2.963 -13.512 1.00 61.66 179 GLY A N 1
ATOM 1463 C CA . GLY A 1 179 ? 15.953 -1.681 -14.219 1.00 61.66 179 GLY A CA 1
ATOM 1464 C C . GLY A 1 179 ? 16.937 -1.621 -15.382 1.00 61.66 179 GLY A C 1
ATOM 1465 O O . GLY A 1 179 ? 16.516 -1.502 -16.529 1.00 61.66 179 GLY A O 1
ATOM 1466 N N . ASP A 1 180 ? 18.214 -1.846 -15.090 1.00 69.75 180 ASP A N 1
ATOM 1467 C CA . ASP A 1 180 ? 19.320 -1.762 -16.046 1.00 69.75 180 ASP A CA 1
ATOM 1468 C C . ASP A 1 180 ? 19.112 -2.670 -17.264 1.00 69.75 180 ASP A C 1
ATOM 1470 O O . ASP A 1 180 ? 19.351 -2.262 -18.395 1.00 69.75 180 ASP A O 1
ATOM 1474 N N . SER A 1 181 ? 18.610 -3.894 -17.066 1.00 76.44 181 SER A N 1
ATOM 1475 C CA . SER A 1 181 ? 18.348 -4.821 -18.178 1.00 76.44 181 SER A CA 1
ATOM 1476 C C . SER A 1 181 ? 17.222 -4.326 -19.094 1.00 76.44 181 SER A C 1
ATOM 1478 O O . SER A 1 181 ? 17.320 -4.423 -20.316 1.00 76.44 181 SER A O 1
ATOM 1480 N N . LYS A 1 182 ? 16.147 -3.771 -18.517 1.00 79.50 182 LYS A N 1
ATOM 1481 C CA . LYS A 1 182 ? 15.030 -3.205 -19.292 1.00 79.50 182 LYS A CA 1
ATOM 1482 C C . LYS A 1 182 ? 15.430 -1.905 -19.991 1.00 79.50 182 LYS A C 1
ATOM 1484 O O . LYS A 1 182 ? 14.996 -1.669 -21.113 1.00 79.50 182 LYS A O 1
ATOM 1489 N N . GLU A 1 183 ? 16.258 -1.085 -19.352 1.00 81.56 183 GLU A N 1
ATOM 1490 C CA . GLU A 1 183 ? 16.796 0.152 -19.921 1.00 81.56 183 GLU A CA 1
ATOM 1491 C C . GLU A 1 183 ? 17.768 -0.121 -21.075 1.00 81.56 183 GLU A C 1
ATOM 1493 O O . GLU A 1 183 ? 17.668 0.522 -22.122 1.00 81.56 183 GLU A O 1
ATOM 1498 N N . ARG A 1 184 ? 18.643 -1.128 -20.937 1.00 81.75 184 ARG A N 1
ATOM 1499 C CA . ARG A 1 184 ? 19.512 -1.610 -22.023 1.00 81.75 184 ARG A CA 1
ATOM 1500 C C . ARG A 1 184 ? 18.691 -2.066 -23.223 1.00 81.75 184 ARG A C 1
ATOM 1502 O O . ARG A 1 184 ? 18.968 -1.633 -24.336 1.00 81.75 184 ARG A O 1
ATOM 1509 N N . GLN A 1 185 ? 17.640 -2.859 -22.999 1.00 83.75 185 GLN A N 1
ATOM 1510 C CA . GLN A 1 185 ? 16.754 -3.302 -24.078 1.00 83.75 185 GLN A CA 1
ATOM 1511 C C . GLN A 1 185 ? 16.041 -2.126 -24.759 1.00 83.75 185 GLN A C 1
ATOM 1513 O O . GLN A 1 185 ? 16.001 -2.060 -25.982 1.00 83.75 185 GLN A O 1
ATOM 1518 N N . PHE A 1 186 ? 15.519 -1.172 -23.985 1.00 87.44 186 PHE A N 1
ATOM 1519 C CA . PHE A 1 186 ? 14.862 0.011 -24.543 1.00 87.44 186 PHE A CA 1
ATOM 1520 C C . PHE A 1 186 ? 15.829 0.883 -25.353 1.00 87.44 186 PHE A C 1
ATOM 1522 O O . PHE A 1 186 ? 15.481 1.360 -26.431 1.00 87.44 186 PHE A O 1
ATOM 1529 N N . THR A 1 187 ? 17.050 1.075 -24.852 1.00 86.31 187 THR A N 1
ATOM 1530 C CA . THR A 1 187 ? 18.108 1.804 -25.563 1.00 86.31 187 THR A CA 1
ATOM 1531 C C . THR A 1 187 ? 18.435 1.119 -26.880 1.00 86.31 187 THR A C 1
ATOM 1533 O O . THR A 1 187 ? 18.483 1.775 -27.917 1.00 86.31 187 THR A O 1
ATOM 1536 N N . LEU A 1 188 ? 18.587 -0.204 -26.847 1.00 85.56 188 LEU A N 1
ATOM 1537 C CA . LEU A 1 188 ? 18.820 -1.025 -28.024 1.00 85.56 188 LEU A CA 1
ATOM 1538 C C . LEU A 1 188 ? 17.685 -0.833 -29.041 1.00 85.56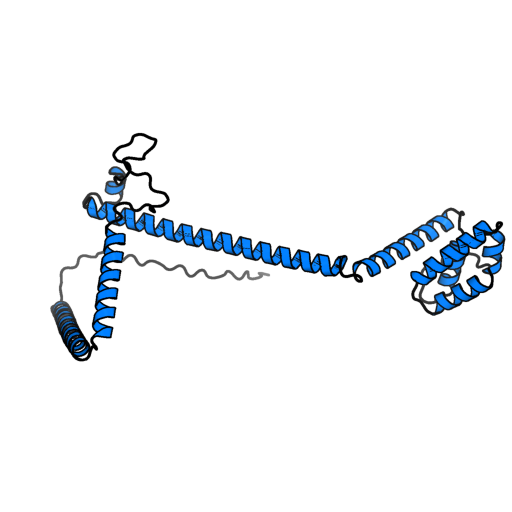 188 LEU A C 1
ATOM 1540 O O . LEU A 1 188 ? 17.960 -0.461 -30.179 1.00 85.56 188 LEU A O 1
ATOM 1544 N N . ASP A 1 189 ? 16.422 -0.985 -28.635 1.00 86.38 189 ASP A N 1
ATOM 1545 C CA . ASP A 1 189 ? 15.254 -0.818 -29.513 1.00 86.38 189 ASP A CA 1
ATOM 1546 C C . ASP A 1 189 ? 15.167 0.600 -30.106 1.00 86.38 189 ASP A C 1
ATOM 1548 O O . ASP A 1 189 ? 14.927 0.763 -31.304 1.00 86.38 189 ASP A O 1
ATOM 1552 N N . LEU A 1 190 ? 15.442 1.635 -29.305 1.00 88.75 190 LEU A N 1
ATOM 1553 C CA . LEU A 1 190 ? 15.497 3.024 -29.767 1.00 88.75 190 LEU A CA 1
ATOM 1554 C C . LEU A 1 190 ? 16.588 3.228 -30.825 1.00 88.75 190 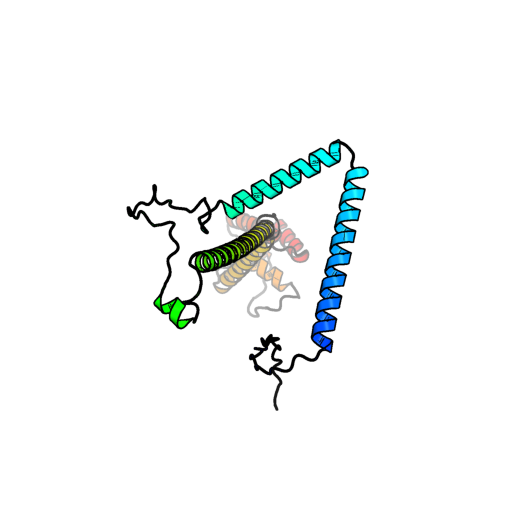LEU A C 1
ATOM 1556 O O . LEU A 1 190 ? 16.371 3.922 -31.821 1.00 88.75 190 LEU A O 1
ATOM 1560 N N . VAL A 1 191 ? 17.763 2.642 -30.606 1.00 86.88 191 VAL A N 1
ATOM 1561 C CA . VAL A 1 191 ? 18.877 2.676 -31.554 1.00 86.88 191 VAL A CA 1
ATOM 1562 C C . VAL A 1 191 ? 18.484 1.967 -32.856 1.00 86.88 191 VAL A C 1
ATOM 1564 O O . VAL A 1 191 ? 18.672 2.553 -33.923 1.00 86.88 191 VAL A O 1
ATOM 1567 N N . LYS A 1 192 ? 17.827 0.794 -32.793 1.00 84.69 192 LYS A N 1
ATOM 1568 C CA . LYS A 1 192 ? 17.313 0.090 -33.989 1.00 84.69 192 LYS A CA 1
ATOM 1569 C C . LYS A 1 192 ? 16.359 0.961 -34.797 1.00 84.69 192 LYS A C 1
ATOM 1571 O O . LYS A 1 192 ? 16.511 1.068 -36.013 1.00 84.69 192 LYS A O 1
ATOM 1576 N N . GLU A 1 193 ? 15.398 1.585 -34.125 1.00 88.31 193 GLU A N 1
ATOM 1577 C CA . GLU A 1 193 ? 14.372 2.389 -34.785 1.00 88.31 193 GLU A CA 1
ATOM 1578 C C . GLU A 1 193 ? 14.979 3.643 -35.426 1.00 88.31 193 GLU A C 1
ATOM 1580 O O . GLU A 1 193 ? 14.678 3.996 -36.565 1.00 88.31 193 GLU A O 1
ATOM 1585 N N . ARG A 1 194 ? 15.930 4.289 -34.739 1.00 88.69 194 ARG A N 1
ATOM 1586 C CA . ARG A 1 194 ? 16.682 5.422 -35.298 1.00 88.69 194 ARG A CA 1
ATOM 1587 C C . ARG A 1 194 ? 17.497 5.028 -36.525 1.00 88.69 194 ARG A C 1
ATOM 1589 O O . ARG A 1 194 ? 17.589 5.827 -37.457 1.00 88.69 194 ARG A O 1
ATOM 1596 N N . THR A 1 195 ? 18.108 3.847 -36.521 1.00 87.75 195 THR A N 1
ATOM 1597 C CA . THR A 1 195 ? 18.846 3.300 -37.667 1.00 87.75 195 THR A CA 1
ATOM 1598 C C . THR A 1 195 ? 17.917 3.056 -38.850 1.00 87.75 195 THR A C 1
ATOM 1600 O O . THR A 1 195 ? 18.194 3.554 -39.940 1.00 87.75 195 THR A O 1
ATOM 1603 N N . ARG A 1 196 ? 16.767 2.408 -38.624 1.00 85.94 196 ARG A N 1
ATOM 1604 C CA . ARG A 1 196 ? 15.737 2.194 -39.650 1.00 85.94 196 ARG A CA 1
ATOM 1605 C C . ARG A 1 196 ? 15.300 3.508 -40.302 1.00 85.94 196 ARG A C 1
ATOM 1607 O O . ARG A 1 196 ? 15.416 3.662 -41.514 1.00 85.94 196 ARG A O 1
ATOM 1614 N N . ILE A 1 197 ? 14.897 4.490 -39.495 1.00 87.94 197 ILE A N 1
ATOM 1615 C CA . ILE A 1 197 ? 14.426 5.794 -39.985 1.00 87.94 197 ILE A CA 1
ATOM 1616 C C . ILE A 1 197 ? 15.527 6.538 -40.761 1.00 87.94 197 ILE A C 1
ATOM 1618 O O . ILE A 1 197 ? 15.249 7.195 -41.762 1.00 87.94 197 ILE A O 1
ATOM 1622 N N . ARG A 1 198 ? 16.788 6.470 -40.312 1.00 89.44 198 ARG A N 1
ATOM 1623 C CA . ARG A 1 198 ? 17.921 7.118 -40.998 1.00 89.44 198 ARG A CA 1
ATOM 1624 C C . ARG A 1 198 ? 18.177 6.544 -42.385 1.00 89.44 198 ARG A C 1
ATOM 1626 O O . ARG A 1 198 ? 18.448 7.312 -43.308 1.00 89.44 198 ARG A O 1
ATOM 1633 N N . ILE A 1 199 ? 18.072 5.225 -42.511 1.00 85.44 199 ILE A N 1
ATOM 1634 C CA . ILE A 1 199 ? 18.215 4.503 -43.774 1.00 85.44 199 ILE A CA 1
ATOM 1635 C C . ILE A 1 199 ? 17.071 4.868 -44.723 1.00 85.44 199 ILE A C 1
ATOM 1637 O O . ILE A 1 199 ? 17.337 5.274 -45.850 1.00 85.44 199 ILE A O 1
ATOM 1641 N N . GLU A 1 200 ? 15.821 4.817 -44.251 1.00 86.88 200 GLU A N 1
ATOM 1642 C CA . GLU A 1 200 ? 14.636 5.186 -45.046 1.00 86.88 200 GLU A CA 1
ATOM 1643 C C . GLU A 1 200 ? 14.698 6.643 -45.545 1.00 86.88 200 GLU A C 1
ATOM 1645 O O . GLU A 1 200 ? 14.229 6.959 -46.635 1.00 86.88 200 GLU A O 1
ATOM 1650 N N . GLN A 1 201 ? 15.316 7.541 -44.773 1.00 88.81 201 GLN A N 1
ATOM 1651 C CA . GLN A 1 201 ? 15.477 8.957 -45.121 1.00 88.81 201 GLN A CA 1
ATOM 1652 C C . GLN A 1 201 ? 16.729 9.264 -45.965 1.00 88.81 201 GLN A C 1
ATOM 1654 O O . GLN A 1 201 ? 16.994 10.435 -46.235 1.00 88.81 201 GLN A O 1
ATOM 1659 N N . GLY A 1 202 ? 17.525 8.259 -46.351 1.00 84.81 202 GLY A N 1
ATOM 1660 C CA . GLY A 1 202 ? 18.732 8.446 -47.170 1.00 84.81 202 GLY A CA 1
ATOM 1661 C C . GLY A 1 202 ? 19.875 9.197 -46.471 1.00 84.81 202 GLY A C 1
ATOM 1662 O O . GLY A 1 202 ? 20.767 9.719 -47.131 1.00 84.81 202 GLY A O 1
ATOM 1663 N N . ARG A 1 203 ? 19.852 9.266 -45.134 1.00 88.56 203 ARG A N 1
ATOM 1664 C CA . ARG A 1 203 ? 20.858 9.939 -44.287 1.00 88.56 203 ARG A CA 1
ATOM 1665 C C . ARG A 1 203 ? 21.523 8.963 -43.314 1.00 88.56 203 ARG A C 1
ATOM 1667 O O . ARG A 1 203 ? 21.744 9.283 -42.142 1.00 88.56 203 ARG A O 1
ATOM 1674 N N . ALA A 1 204 ? 21.743 7.738 -43.779 1.00 87.00 204 ALA A N 1
ATOM 1675 C CA . ALA A 1 204 ? 22.355 6.680 -42.990 1.00 87.00 204 ALA A CA 1
ATOM 1676 C C . ALA A 1 204 ? 23.781 7.072 -42.580 1.00 87.00 204 ALA A C 1
ATOM 1678 O O . ALA A 1 204 ? 24.546 7.578 -43.397 1.00 87.00 204 ALA A O 1
ATOM 1679 N N . LYS A 1 205 ? 24.138 6.832 -41.315 1.00 88.25 205 LYS A N 1
ATOM 1680 C CA . LYS A 1 205 ? 25.538 6.879 -40.878 1.00 88.25 205 LYS A CA 1
ATOM 1681 C C . LYS A 1 205 ? 26.244 5.565 -41.233 1.00 88.25 205 LYS A C 1
ATOM 1683 O O . LYS A 1 205 ? 25.581 4.548 -41.433 1.00 88.25 205 LYS A O 1
ATOM 1688 N N . ALA A 1 206 ? 27.579 5.554 -41.200 1.00 88.19 206 ALA A N 1
ATOM 1689 C CA . ALA A 1 206 ? 28.374 4.333 -41.375 1.00 88.19 206 ALA A CA 1
ATOM 1690 C C . ALA A 1 206 ? 27.900 3.197 -40.446 1.00 88.19 206 ALA A C 1
ATOM 1692 O O . ALA A 1 206 ? 27.654 2.086 -40.909 1.00 88.19 206 ALA A O 1
ATOM 1693 N N . ILE A 1 207 ? 27.657 3.503 -39.164 1.00 88.62 207 ILE A N 1
ATOM 1694 C CA . ILE A 1 207 ? 27.146 2.533 -38.186 1.00 88.62 207 ILE A CA 1
ATOM 1695 C C . ILE A 1 207 ? 25.793 1.933 -38.590 1.00 88.62 207 ILE A C 1
ATOM 1697 O O . ILE A 1 207 ? 25.569 0.745 -38.407 1.00 88.62 207 ILE A O 1
ATOM 1701 N N . ASP A 1 208 ? 24.897 2.720 -39.189 1.00 89.06 208 ASP A N 1
ATOM 1702 C CA . ASP A 1 208 ? 23.561 2.258 -39.578 1.00 89.06 208 ASP A CA 1
ATOM 1703 C C . ASP A 1 208 ? 23.644 1.205 -40.690 1.00 89.06 208 ASP A C 1
ATOM 1705 O O . ASP A 1 208 ? 22.947 0.189 -40.649 1.00 89.06 208 ASP A O 1
ATOM 1709 N N . LEU A 1 209 ? 24.532 1.438 -41.661 1.00 88.12 209 LEU A N 1
ATOM 1710 C CA . LEU A 1 209 ? 24.788 0.529 -42.777 1.00 88.12 209 LEU A CA 1
ATOM 1711 C C . LEU A 1 209 ? 25.491 -0.748 -42.306 1.00 88.12 209 LEU A C 1
ATOM 1713 O O . LEU A 1 209 ? 25.096 -1.842 -42.706 1.00 88.12 209 LEU A O 1
ATOM 1717 N N . LEU A 1 210 ? 26.465 -0.626 -41.399 1.00 87.62 210 LEU A N 1
ATOM 1718 C CA . LEU A 1 210 ? 27.165 -1.765 -40.797 1.00 87.62 210 LEU A CA 1
ATOM 1719 C C . LEU A 1 210 ? 26.228 -2.624 -39.934 1.00 87.62 210 LEU A C 1
ATOM 1721 O O . LEU A 1 210 ? 26.232 -3.848 -40.051 1.00 87.62 210 LEU A O 1
ATOM 1725 N N . THR A 1 211 ? 25.360 -2.002 -39.133 1.00 86.06 211 THR A N 1
ATOM 1726 C CA . THR A 1 211 ? 24.335 -2.710 -38.351 1.00 86.06 211 THR A CA 1
ATOM 1727 C C . THR A 1 211 ? 23.349 -3.435 -39.265 1.00 86.06 211 THR A C 1
ATOM 1729 O O . THR A 1 211 ? 22.965 -4.573 -38.988 1.00 86.06 211 THR A O 1
ATOM 1732 N N . ARG A 1 212 ? 22.952 -2.818 -40.388 1.00 83.88 212 ARG A N 1
ATOM 1733 C CA . ARG A 1 212 ? 22.109 -3.474 -41.401 1.00 83.88 212 ARG A CA 1
ATOM 1734 C C . ARG A 1 212 ? 22.826 -4.660 -42.053 1.00 83.88 212 ARG A C 1
ATOM 1736 O O . ARG A 1 212 ? 22.214 -5.712 -42.211 1.00 83.88 212 ARG A O 1
ATOM 1743 N N . TYR A 1 213 ? 24.110 -4.513 -42.380 1.00 84.81 213 TYR A N 1
ATOM 1744 C CA . TYR A 1 213 ? 24.943 -5.566 -42.965 1.00 84.81 213 TYR A CA 1
ATOM 1745 C C . TYR A 1 213 ? 25.102 -6.772 -42.027 1.00 84.81 213 TYR A C 1
ATOM 1747 O O . TYR A 1 213 ? 24.924 -7.918 -42.442 1.00 84.81 213 TYR A O 1
ATOM 1755 N N . SER A 1 214 ? 25.376 -6.520 -40.745 1.00 81.81 214 SER A N 1
ATOM 1756 C CA . SER A 1 214 ? 25.470 -7.560 -39.713 1.00 81.81 214 SER A CA 1
ATOM 1757 C C . SER A 1 214 ? 24.162 -8.356 -39.605 1.00 81.81 214 SER A C 1
ATOM 1759 O O . SER A 1 214 ? 24.154 -9.584 -39.662 1.00 81.81 214 SER A O 1
ATOM 1761 N N . ARG A 1 215 ? 23.021 -7.657 -39.599 1.00 77.81 215 ARG A N 1
ATOM 1762 C CA . ARG A 1 215 ? 21.682 -8.268 -39.552 1.00 77.81 215 ARG A CA 1
ATOM 1763 C C . ARG A 1 215 ? 21.275 -9.025 -40.803 1.00 77.81 215 ARG A C 1
ATOM 1765 O O . ARG A 1 215 ? 20.440 -9.916 -40.707 1.00 77.81 215 ARG A O 1
ATOM 1772 N N . TYR A 1 216 ? 21.805 -8.649 -41.960 1.00 75.94 216 TYR A N 1
ATOM 1773 C CA . TYR A 1 216 ? 21.545 -9.363 -43.204 1.00 75.94 216 TYR A CA 1
ATOM 1774 C C . TYR A 1 216 ? 22.20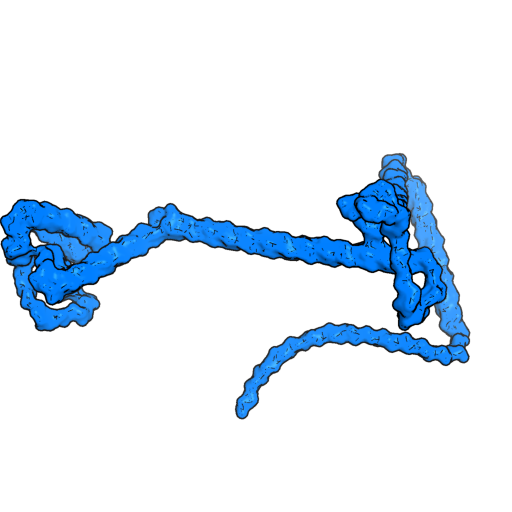1 -10.752 -43.206 1.00 75.94 216 TYR A C 1
ATOM 1776 O O . TYR A 1 216 ? 21.649 -11.694 -43.775 1.00 75.94 216 TYR A O 1
ATOM 1784 N N . ASN A 1 217 ? 23.354 -10.883 -42.540 1.00 67.00 217 ASN A N 1
ATOM 1785 C CA . ASN A 1 217 ? 24.045 -12.159 -42.361 1.00 67.00 217 ASN A CA 1
ATOM 1786 C C . ASN A 1 217 ? 23.407 -13.054 -41.284 1.00 67.00 217 ASN A C 1
ATOM 1788 O O . ASN A 1 217 ? 23.699 -14.247 -41.256 1.00 67.00 217 ASN A O 1
ATOM 1792 N N . ASP A 1 218 ? 22.518 -12.519 -40.439 1.00 69.81 218 ASP A N 1
ATOM 1793 C CA . ASP A 1 218 ? 21.810 -13.297 -39.420 1.00 69.81 218 ASP A CA 1
ATOM 1794 C C . ASP A 1 218 ? 20.678 -14.137 -40.058 1.00 69.81 218 ASP A C 1
ATOM 1796 O O . ASP A 1 218 ? 19.686 -13.586 -40.555 1.00 69.81 218 ASP A O 1
ATOM 1800 N N . PRO A 1 219 ? 20.768 -15.482 -40.037 1.00 60.69 219 PRO A N 1
ATOM 1801 C CA . PRO A 1 219 ? 19.782 -16.366 -40.655 1.00 60.69 219 PRO A CA 1
ATOM 1802 C C . PRO A 1 219 ? 18.410 -16.339 -39.963 1.00 60.69 219 PRO A C 1
ATOM 1804 O O . PRO A 1 219 ? 17.440 -16.854 -40.524 1.00 60.69 219 PRO A O 1
ATOM 1807 N N . THR A 1 220 ? 18.307 -15.769 -38.758 1.00 64.50 220 THR A N 1
ATOM 1808 C CA . THR A 1 220 ? 17.049 -15.672 -38.001 1.00 64.50 220 THR A CA 1
ATOM 1809 C C . THR A 1 220 ? 16.224 -14.433 -38.347 1.00 64.50 220 THR A C 1
ATOM 1811 O O . THR A 1 220 ? 15.042 -14.355 -37.996 1.00 64.50 220 THR A O 1
ATOM 1814 N N . ASN A 1 221 ? 16.803 -13.482 -39.083 1.00 64.31 221 ASN A N 1
ATOM 1815 C CA . ASN A 1 221 ? 16.129 -12.248 -39.442 1.00 64.31 221 ASN A CA 1
ATOM 1816 C C . ASN A 1 221 ? 15.220 -12.441 -40.673 1.00 64.31 221 ASN A C 1
ATOM 1818 O O . ASN A 1 221 ? 15.679 -12.678 -41.792 1.00 64.31 221 ASN A O 1
ATOM 1822 N N . SER A 1 222 ? 13.901 -12.366 -40.457 1.00 53.94 222 SER A N 1
ATOM 1823 C CA . SER A 1 222 ? 12.882 -12.544 -41.508 1.00 53.94 222 SER A CA 1
ATOM 1824 C C . SER A 1 222 ? 12.576 -11.267 -42.301 1.00 53.94 222 SER A C 1
ATOM 1826 O O . SER A 1 222 ? 11.896 -11.342 -43.323 1.00 53.94 222 SER A O 1
ATOM 1828 N N . GLU A 1 223 ? 13.079 -10.106 -41.874 1.00 57.75 223 GLU A N 1
ATOM 1829 C CA . GLU A 1 223 ? 12.876 -8.822 -42.556 1.00 57.75 223 GLU A CA 1
ATOM 1830 C C . GLU A 1 223 ? 14.034 -8.549 -43.525 1.00 57.75 223 GLU A C 1
ATOM 1832 O O . GLU A 1 223 ? 14.906 -7.714 -43.293 1.00 57.75 223 GLU A O 1
ATOM 1837 N N . LYS A 1 224 ? 14.070 -9.304 -44.628 1.00 56.78 224 LYS A N 1
ATOM 1838 C CA . LYS A 1 224 ? 14.966 -8.998 -45.748 1.00 56.78 224 LYS A CA 1
ATOM 1839 C C . LYS A 1 224 ? 14.324 -7.908 -46.597 1.00 56.78 224 LYS A C 1
ATOM 1841 O O . LYS A 1 224 ? 13.478 -8.203 -47.440 1.00 56.78 224 LYS A O 1
ATOM 1846 N N . ASP A 1 225 ? 14.721 -6.659 -46.379 1.00 58.09 225 ASP A N 1
ATOM 1847 C CA . ASP A 1 225 ? 14.382 -5.567 -47.293 1.00 58.09 225 ASP A CA 1
ATOM 1848 C C . ASP A 1 225 ? 15.000 -5.858 -48.668 1.00 58.09 225 ASP A C 1
ATOM 1850 O O . ASP A 1 225 ? 16.212 -5.767 -48.854 1.00 58.09 225 ASP A O 1
ATOM 1854 N N . ALA A 1 226 ? 14.159 -6.228 -49.635 1.00 55.38 226 ALA A N 1
ATOM 1855 C CA . ALA A 1 226 ? 14.562 -6.669 -50.974 1.00 55.38 226 ALA A CA 1
ATOM 1856 C C . ALA A 1 226 ? 15.209 -5.569 -51.848 1.00 55.38 226 ALA A C 1
ATOM 1858 O O . ALA A 1 226 ? 15.626 -5.850 -52.968 1.00 55.38 226 ALA A O 1
ATOM 1859 N N . GLU A 1 227 ? 15.283 -4.332 -51.352 1.00 59.94 227 GLU A N 1
ATOM 1860 C CA . GLU A 1 227 ? 15.754 -3.141 -52.074 1.00 59.94 227 GLU A CA 1
ATOM 1861 C C . GLU A 1 227 ? 17.181 -2.708 -51.684 1.00 59.94 227 GLU A C 1
ATOM 1863 O O . GLU A 1 227 ? 17.671 -1.689 -52.163 1.00 59.94 227 GLU A O 1
ATOM 1868 N N . PHE A 1 228 ? 17.858 -3.452 -50.801 1.00 66.81 228 PHE A N 1
ATOM 1869 C CA . PHE A 1 228 ? 19.212 -3.116 -50.356 1.00 66.81 228 PHE A CA 1
ATOM 1870 C C . PHE A 1 228 ? 20.281 -3.829 -51.192 1.00 66.81 228 PHE A C 1
ATOM 1872 O O . PHE A 1 228 ? 20.406 -5.053 -51.141 1.00 66.81 228 PHE A O 1
ATOM 1879 N N . GLU A 1 229 ? 21.081 -3.058 -51.930 1.00 68.12 229 GLU A N 1
ATOM 1880 C CA . GLU A 1 229 ? 22.298 -3.557 -52.571 1.00 68.12 229 GLU A CA 1
ATOM 1881 C C . GLU A 1 229 ? 23.403 -3.669 -51.512 1.00 68.12 229 GLU A C 1
ATOM 1883 O O . GLU A 1 229 ? 23.863 -2.672 -50.949 1.00 68.12 229 GLU A O 1
ATOM 1888 N N . LEU A 1 230 ? 23.760 -4.911 -51.177 1.00 71.75 230 LEU A N 1
ATOM 1889 C CA . LEU A 1 230 ? 24.786 -5.210 -50.186 1.00 71.75 230 LEU A CA 1
ATOM 1890 C C . LEU A 1 230 ? 26.160 -4.864 -50.775 1.00 71.75 230 LEU A C 1
ATOM 1892 O O . LEU A 1 230 ? 26.618 -5.507 -51.718 1.00 71.75 230 LEU A O 1
ATOM 1896 N N . GLU A 1 231 ? 26.809 -3.861 -50.206 1.00 77.25 231 GLU A N 1
ATOM 1897 C CA . GLU A 1 231 ? 28.144 -3.406 -50.585 1.00 77.25 231 GLU A CA 1
ATOM 1898 C C . GLU A 1 231 ? 29.162 -3.833 -49.513 1.00 77.25 231 GLU A C 1
ATOM 1900 O O . GLU A 1 231 ? 28.791 -4.234 -48.405 1.00 77.25 231 GLU A O 1
ATOM 1905 N N . ASP A 1 232 ? 30.454 -3.794 -49.845 1.00 83.19 232 ASP A N 1
ATOM 1906 C CA . ASP A 1 232 ? 31.525 -4.168 -48.915 1.00 83.19 232 ASP A CA 1
ATOM 1907 C C . ASP A 1 232 ? 31.511 -3.235 -47.679 1.00 83.19 232 ASP A C 1
ATOM 1909 O O . ASP A 1 232 ? 31.552 -2.010 -47.849 1.00 83.19 232 ASP A O 1
ATOM 1913 N N . PRO A 1 233 ? 31.502 -3.766 -46.436 1.00 84.25 233 PRO A N 1
ATOM 1914 C CA . PRO A 1 233 ? 31.586 -2.977 -45.203 1.00 84.25 233 PRO A CA 1
ATOM 1915 C C . PRO A 1 233 ? 32.675 -1.897 -45.204 1.00 84.25 233 PRO A C 1
ATOM 1917 O O . PRO A 1 233 ? 32.474 -0.808 -44.663 1.00 84.25 233 PRO A O 1
ATOM 1920 N N . ILE A 1 234 ? 33.811 -2.156 -45.859 1.00 84.75 234 ILE A N 1
ATOM 1921 C CA . ILE A 1 234 ? 34.922 -1.200 -45.962 1.00 84.75 234 ILE A CA 1
ATOM 1922 C C . ILE A 1 234 ? 34.524 0.028 -46.798 1.00 84.75 234 ILE A C 1
ATOM 1924 O O . ILE A 1 234 ? 34.955 1.150 -46.514 1.00 84.75 234 ILE A O 1
ATOM 1928 N N . LEU A 1 235 ? 33.690 -0.154 -47.825 1.00 84.88 235 LEU A N 1
ATOM 1929 C CA . LEU A 1 235 ? 33.195 0.936 -48.667 1.00 84.88 235 LEU A CA 1
ATOM 1930 C C . LEU A 1 235 ? 32.193 1.817 -47.914 1.00 84.88 235 LEU A C 1
ATOM 1932 O O . LEU A 1 235 ? 32.217 3.038 -48.087 1.00 84.88 235 LEU A O 1
ATOM 1936 N N . TYR A 1 236 ? 31.383 1.251 -47.014 1.00 85.38 236 TYR A N 1
ATOM 1937 C CA . TYR A 1 236 ? 30.487 2.040 -46.160 1.00 85.38 236 TYR A CA 1
ATOM 1938 C C . TYR A 1 236 ? 31.243 2.968 -45.213 1.00 85.38 236 TYR A C 1
ATOM 1940 O O . TYR A 1 236 ? 30.836 4.119 -45.042 1.00 85.38 236 TYR A O 1
ATOM 1948 N N . ILE A 1 237 ? 32.363 2.504 -44.655 1.00 86.00 237 ILE A N 1
ATOM 1949 C CA . ILE A 1 237 ? 33.227 3.328 -43.803 1.00 86.00 237 ILE A CA 1
ATOM 1950 C C . ILE A 1 237 ? 33.879 4.430 -44.642 1.00 86.00 237 ILE A C 1
ATOM 1952 O O . ILE A 1 237 ? 33.742 5.604 -44.322 1.00 86.00 237 ILE A O 1
ATOM 1956 N N . LYS A 1 238 ? 34.498 4.090 -45.780 1.00 84.94 238 LYS A N 1
ATOM 1957 C CA . LYS A 1 238 ? 35.186 5.073 -46.642 1.00 84.94 238 LYS A CA 1
ATOM 1958 C C . LYS A 1 238 ? 34.263 6.134 -47.250 1.00 84.94 238 LYS A C 1
ATOM 1960 O O . LYS A 1 238 ? 34.702 7.251 -47.510 1.00 84.94 238 LYS A O 1
ATOM 1965 N N . SER A 1 239 ? 33.009 5.788 -47.535 1.00 84.06 239 SER A N 1
ATOM 1966 C CA . SER A 1 239 ? 32.045 6.713 -48.147 1.00 84.06 239 SER A CA 1
ATOM 1967 C C . SER A 1 239 ? 31.420 7.678 -47.137 1.00 84.06 239 SER A C 1
ATOM 1969 O O . SER A 1 239 ? 31.168 8.837 -47.487 1.00 84.06 239 SER A O 1
ATOM 1971 N N . ASN A 1 240 ? 31.198 7.227 -45.896 1.00 83.50 240 ASN A N 1
ATOM 1972 C CA . ASN A 1 240 ? 30.497 7.994 -44.863 1.00 83.50 240 ASN A CA 1
ATOM 1973 C C . ASN A 1 240 ? 31.426 8.642 -43.827 1.00 83.50 240 ASN A C 1
ATOM 1975 O O . ASN A 1 240 ? 31.070 9.693 -43.306 1.00 83.50 240 ASN A O 1
ATOM 1979 N N . CYS A 1 241 ? 32.604 8.075 -43.562 1.00 84.31 241 CYS A N 1
ATOM 1980 C CA . CYS A 1 241 ? 33.615 8.658 -42.679 1.00 84.31 241 CYS A CA 1
ATOM 1981 C C . CYS A 1 241 ? 34.672 9.366 -43.534 1.00 84.31 241 CYS A C 1
ATOM 1983 O O . CYS A 1 241 ? 35.577 8.733 -44.080 1.00 84.31 241 CYS A O 1
ATOM 1985 N N . LYS A 1 242 ? 34.525 10.685 -43.709 1.00 84.44 242 LYS A N 1
ATOM 1986 C CA . LYS A 1 242 ? 35.437 11.501 -44.538 1.00 84.44 242 LYS A CA 1
ATOM 1987 C C . LYS A 1 242 ? 36.470 12.242 -43.696 1.00 84.44 242 LYS A C 1
ATOM 1989 O O . LYS A 1 242 ? 37.525 12.607 -44.212 1.00 84.44 242 LYS A O 1
ATOM 1994 N N . THR A 1 243 ? 36.146 12.485 -42.430 1.00 88.69 243 THR A N 1
ATOM 1995 C CA . THR A 1 243 ? 37.007 13.146 -41.448 1.00 88.69 243 THR A CA 1
ATOM 1996 C C . THR A 1 243 ? 37.466 12.166 -40.369 1.00 88.69 243 THR A C 1
ATOM 1998 O O . THR A 1 243 ? 36.902 11.082 -40.227 1.00 88.69 243 THR A O 1
ATOM 2001 N N . ILE A 1 244 ? 38.510 12.542 -39.624 1.00 87.44 244 ILE A N 1
ATOM 2002 C CA . ILE A 1 244 ? 38.990 11.764 -38.470 1.00 87.44 244 ILE A CA 1
ATOM 2003 C C . ILE A 1 244 ? 37.919 11.747 -37.371 1.00 87.44 244 ILE A C 1
ATOM 2005 O O . ILE A 1 244 ? 37.650 10.690 -36.813 1.00 87.44 244 ILE A O 1
ATOM 2009 N N . ASP A 1 245 ? 37.237 12.872 -37.152 1.00 88.12 245 ASP A N 1
ATOM 2010 C CA . ASP A 1 245 ? 36.150 12.995 -36.176 1.00 88.12 245 ASP A CA 1
ATOM 2011 C C . ASP A 1 245 ? 34.999 12.007 -36.474 1.00 88.12 245 ASP A C 1
ATOM 2013 O O . ASP A 1 245 ? 34.512 11.336 -35.570 1.00 88.12 245 ASP A O 1
ATOM 2017 N N . ASP A 1 246 ? 34.621 11.817 -37.750 1.00 87.94 246 ASP A N 1
ATOM 2018 C CA . ASP A 1 246 ? 33.592 10.828 -38.137 1.00 87.94 246 ASP A CA 1
ATOM 2019 C C . ASP A 1 246 ? 34.010 9.377 -37.824 1.00 87.94 246 ASP A C 1
ATOM 2021 O O . ASP A 1 246 ? 33.160 8.497 -37.655 1.00 87.94 246 ASP A O 1
ATOM 2025 N N . LEU A 1 247 ? 35.317 9.100 -37.829 1.00 87.19 247 LEU A N 1
ATOM 2026 C CA . LEU A 1 247 ? 35.874 7.784 -37.525 1.00 87.19 247 LEU A CA 1
ATOM 2027 C C . LEU A 1 247 ? 35.932 7.553 -36.010 1.00 87.19 247 LEU A C 1
ATOM 2029 O O . LEU A 1 247 ? 35.615 6.457 -35.549 1.00 87.19 247 LEU A O 1
ATOM 2033 N N . GLU A 1 248 ? 36.285 8.582 -35.237 1.00 88.88 248 GLU A N 1
ATOM 2034 C CA . GLU A 1 248 ? 36.227 8.563 -33.772 1.00 88.88 248 GLU A CA 1
ATOM 2035 C C . GLU A 1 248 ? 34.786 8.353 -33.281 1.00 88.88 248 GLU A C 1
ATOM 2037 O O . GLU A 1 248 ? 34.544 7.446 -32.480 1.00 88.88 248 GLU A O 1
ATOM 2042 N N . ASP A 1 249 ? 33.820 9.080 -33.852 1.00 88.12 249 ASP A N 1
ATOM 2043 C CA . ASP A 1 249 ? 32.383 8.902 -33.601 1.00 88.12 249 ASP A CA 1
ATOM 2044 C C . ASP A 1 249 ? 31.927 7.467 -33.913 1.00 88.12 249 ASP A C 1
ATOM 2046 O O . ASP A 1 249 ? 31.193 6.848 -33.140 1.00 88.12 249 ASP A O 1
ATOM 2050 N N . LEU A 1 250 ? 32.379 6.902 -35.041 1.00 89.81 250 LEU A N 1
ATOM 2051 C CA . LEU A 1 250 ? 32.057 5.525 -35.414 1.00 89.81 250 LEU A CA 1
ATOM 2052 C C . LEU A 1 250 ? 32.631 4.516 -34.408 1.00 89.81 250 LEU A C 1
ATOM 2054 O O . LEU A 1 250 ? 31.956 3.547 -34.062 1.00 89.81 250 LEU A O 1
ATOM 2058 N N . LEU A 1 251 ? 33.857 4.725 -33.923 1.00 89.62 251 LEU A N 1
ATOM 2059 C CA . LEU A 1 251 ? 34.481 3.862 -32.917 1.00 89.62 251 LEU A CA 1
ATOM 2060 C C . LEU A 1 251 ? 33.750 3.923 -31.570 1.00 89.62 251 LEU A C 1
ATOM 2062 O O . LEU A 1 251 ? 33.649 2.902 -30.883 1.00 89.62 251 LEU A O 1
ATOM 2066 N N . GLU A 1 252 ? 33.246 5.090 -31.174 1.00 89.31 252 GLU A N 1
ATOM 2067 C CA . GLU A 1 252 ? 32.390 5.228 -29.992 1.00 89.31 252 GLU A CA 1
ATOM 2068 C C . GLU A 1 252 ? 31.045 4.526 -30.189 1.00 89.31 252 GLU A C 1
ATOM 2070 O O . GLU A 1 252 ? 30.651 3.716 -29.344 1.00 89.31 252 GLU A O 1
ATOM 2075 N N . ASP A 1 253 ? 30.394 4.739 -31.334 1.00 88.81 253 ASP A N 1
ATOM 2076 C CA . ASP A 1 253 ? 29.145 4.070 -31.691 1.00 88.81 253 ASP A CA 1
ATOM 2077 C C . ASP A 1 253 ? 29.320 2.535 -31.648 1.00 88.81 253 ASP A C 1
ATOM 2079 O O . ASP A 1 253 ? 28.541 1.849 -30.984 1.00 88.81 253 ASP A O 1
ATOM 2083 N N . ILE A 1 254 ? 30.383 1.973 -32.238 1.00 88.50 254 ILE A N 1
ATOM 2084 C CA . ILE A 1 254 ? 30.673 0.523 -32.212 1.00 88.50 254 ILE A CA 1
ATOM 2085 C C . ILE A 1 254 ? 30.799 -0.012 -30.776 1.00 88.50 254 ILE A C 1
ATOM 2087 O O . ILE A 1 254 ? 30.263 -1.080 -30.466 1.00 88.50 254 ILE A O 1
ATOM 2091 N N . LYS A 1 255 ? 31.457 0.726 -29.869 1.00 87.62 255 LYS A N 1
ATOM 2092 C CA . LYS A 1 255 ? 31.559 0.324 -28.453 1.00 87.62 255 LYS A CA 1
ATOM 2093 C C . LYS A 1 255 ? 30.181 0.244 -27.801 1.00 87.62 255 LYS A C 1
ATOM 2095 O O . LYS A 1 255 ? 29.899 -0.741 -27.121 1.00 87.62 255 LYS A O 1
ATOM 2100 N N . THR A 1 256 ? 29.314 1.231 -28.044 1.00 85.50 256 THR A N 1
ATOM 2101 C CA . THR A 1 256 ? 27.949 1.217 -27.493 1.00 85.50 256 THR A CA 1
ATOM 2102 C C . THR A 1 256 ? 27.134 0.035 -28.017 1.00 85.50 256 THR A C 1
ATOM 2104 O O . THR A 1 256 ? 26.453 -0.629 -27.240 1.00 85.50 256 THR A O 1
ATOM 2107 N N . TYR A 1 257 ? 27.252 -0.299 -29.306 1.00 83.44 257 TYR A N 1
ATOM 2108 C CA . TYR A 1 257 ? 26.576 -1.461 -29.886 1.00 83.44 257 TYR A CA 1
ATOM 2109 C C . TYR A 1 257 ? 27.067 -2.778 -29.288 1.00 83.44 257 TYR A C 1
ATOM 2111 O O . TYR A 1 257 ? 26.247 -3.634 -28.973 1.00 83.44 257 TYR A O 1
ATOM 2119 N N . ARG A 1 258 ? 28.374 -2.921 -29.051 1.00 85.56 258 ARG A N 1
ATOM 2120 C CA . ARG A 1 258 ? 28.951 -4.115 -28.415 1.00 85.56 258 ARG A CA 1
ATOM 2121 C C . ARG A 1 258 ? 28.488 -4.301 -26.966 1.00 85.56 258 ARG A C 1
ATOM 2123 O O . ARG A 1 258 ? 28.293 -5.422 -26.513 1.00 85.56 258 ARG A O 1
ATOM 2130 N N . GLU A 1 259 ? 28.279 -3.209 -26.232 1.00 83.25 259 GLU A N 1
ATOM 2131 C CA . GLU A 1 259 ? 27.739 -3.255 -24.865 1.00 83.25 259 GLU A CA 1
ATOM 2132 C C . GLU A 1 259 ? 26.235 -3.577 -24.808 1.00 83.25 259 GLU A C 1
ATOM 2134 O O . GLU A 1 259 ? 25.741 -4.045 -23.775 1.00 83.25 259 GLU A O 1
ATOM 2139 N N . LEU A 1 260 ? 25.504 -3.306 -25.894 1.00 80.12 260 LEU A N 1
ATOM 2140 C CA . LEU A 1 260 ? 24.059 -3.513 -26.001 1.00 80.12 260 LEU A CA 1
ATOM 2141 C C . LEU A 1 260 ? 23.701 -4.872 -26.629 1.00 80.12 260 LEU A C 1
ATOM 2143 O O . LEU A 1 260 ? 22.789 -5.538 -26.143 1.00 80.12 260 LEU A O 1
ATOM 2147 N N . GLU A 1 261 ? 24.399 -5.305 -27.683 1.00 75.81 261 GLU A N 1
ATOM 2148 C CA . GLU A 1 261 ? 24.157 -6.568 -28.394 1.00 75.81 261 GLU A CA 1
ATOM 2149 C C . GLU A 1 261 ? 25.083 -7.682 -27.867 1.00 75.81 261 GLU A C 1
ATOM 2151 O O . GLU A 1 261 ? 26.234 -7.813 -28.268 1.00 75.81 261 GLU A O 1
ATOM 2156 N N . SER A 1 262 ? 24.574 -8.534 -26.969 1.00 66.00 262 SER A N 1
ATOM 2157 C CA . SER A 1 262 ? 25.318 -9.677 -26.402 1.00 66.00 262 SER A CA 1
ATOM 2158 C C . SER A 1 262 ? 25.286 -10.938 -27.287 1.00 66.00 262 SER A C 1
ATOM 2160 O O . SER A 1 262 ? 25.032 -12.035 -26.787 1.00 66.00 262 SER A O 1
ATOM 2162 N N . ASN A 1 263 ? 25.517 -10.804 -28.596 1.00 77.31 263 ASN A N 1
ATOM 2163 C CA . ASN A 1 263 ? 25.608 -11.941 -29.520 1.00 77.31 263 ASN A CA 1
ATOM 2164 C C . ASN A 1 263 ? 27.073 -12.190 -29.917 1.00 77.31 263 ASN A C 1
ATOM 2166 O O . ASN A 1 263 ? 27.788 -11.273 -30.308 1.00 77.31 263 ASN A O 1
ATOM 2170 N N . PHE A 1 264 ? 27.522 -13.446 -29.849 1.00 73.31 264 PHE A N 1
ATOM 2171 C CA . PHE A 1 264 ? 28.919 -13.815 -30.127 1.00 73.31 264 PHE A CA 1
ATOM 2172 C C . PHE A 1 264 ? 29.339 -13.537 -31.582 1.00 73.31 264 PHE A C 1
ATOM 2174 O O . PHE A 1 264 ? 30.440 -13.063 -31.832 1.00 73.31 264 PHE A O 1
ATOM 2181 N N . GLU A 1 265 ? 28.452 -13.789 -32.547 1.00 74.12 265 GLU A N 1
ATOM 2182 C CA . GLU A 1 265 ? 28.734 -13.571 -33.974 1.00 74.12 265 GLU A CA 1
ATOM 2183 C C . GLU A 1 265 ? 28.817 -12.079 -34.329 1.00 74.12 265 GLU A C 1
ATOM 2185 O O . GLU A 1 265 ? 29.698 -11.669 -35.085 1.00 74.12 265 GLU A O 1
ATOM 2190 N N . THR A 1 266 ? 27.953 -11.246 -33.735 1.00 78.31 266 THR A N 1
ATOM 2191 C CA . THR A 1 266 ? 28.013 -9.790 -33.923 1.00 78.31 266 THR A CA 1
ATOM 2192 C C . THR A 1 266 ? 29.231 -9.191 -33.231 1.00 78.31 266 THR A C 1
ATOM 2194 O O . THR A 1 266 ? 29.816 -8.251 -33.751 1.00 78.31 266 THR A O 1
ATOM 2197 N N . ASP A 1 267 ? 29.643 -9.740 -32.085 1.00 81.75 267 ASP A N 1
ATOM 2198 C CA . ASP A 1 267 ? 30.832 -9.290 -31.357 1.00 81.75 267 ASP A CA 1
ATOM 2199 C C . ASP A 1 267 ? 32.121 -9.492 -32.172 1.00 81.75 267 ASP A C 1
ATOM 2201 O O . ASP A 1 267 ? 32.941 -8.581 -32.274 1.00 81.75 267 ASP A O 1
ATOM 2205 N N . ILE A 1 268 ? 32.276 -10.646 -32.835 1.00 84.94 268 ILE A N 1
ATOM 2206 C CA . ILE A 1 268 ? 33.407 -10.891 -33.748 1.00 84.94 268 ILE A CA 1
ATOM 2207 C C . ILE A 1 268 ? 33.398 -9.874 -34.894 1.00 84.94 268 ILE A C 1
ATOM 2209 O O . ILE A 1 268 ? 34.412 -9.224 -35.137 1.00 84.94 268 ILE A O 1
ATOM 2213 N N . PHE A 1 269 ? 32.245 -9.674 -35.538 1.00 86.12 269 PHE A N 1
ATOM 2214 C CA . PHE A 1 269 ? 32.102 -8.700 -36.621 1.00 86.12 269 PHE A CA 1
ATOM 2215 C C . PHE A 1 269 ? 32.503 -7.282 -36.185 1.00 86.12 269 PHE A C 1
ATOM 2217 O O . PHE A 1 269 ? 33.279 -6.618 -36.869 1.00 86.12 269 PHE A O 1
ATOM 2224 N N . TRP A 1 270 ? 32.020 -6.818 -35.030 1.00 87.88 270 TRP A N 1
ATOM 2225 C CA . TRP A 1 270 ? 32.352 -5.486 -34.525 1.00 87.88 270 TRP A CA 1
ATOM 2226 C C . TRP A 1 270 ? 33.837 -5.347 -34.160 1.00 87.88 270 TRP A C 1
ATOM 2228 O O . TRP A 1 270 ? 34.410 -4.284 -34.392 1.00 87.88 270 TRP A O 1
ATOM 2238 N N . ASN A 1 271 ? 34.482 -6.402 -33.650 1.00 87.44 271 ASN A N 1
ATOM 2239 C CA . ASN A 1 271 ? 35.924 -6.404 -33.376 1.00 87.44 271 ASN A CA 1
ATOM 2240 C C . ASN A 1 271 ? 36.769 -6.366 -34.663 1.00 87.44 271 ASN A C 1
ATOM 2242 O O . ASN A 1 271 ? 37.773 -5.649 -34.715 1.00 87.44 271 ASN A O 1
ATOM 2246 N N . ASP A 1 272 ? 36.348 -7.080 -35.708 1.00 87.19 272 ASP A N 1
ATOM 2247 C CA . ASP A 1 272 ? 37.013 -7.051 -37.014 1.00 87.19 272 ASP A CA 1
ATOM 2248 C C . ASP A 1 272 ? 36.909 -5.654 -37.642 1.00 87.19 272 ASP A C 1
ATOM 2250 O O . ASP A 1 272 ? 37.915 -5.088 -38.071 1.00 87.19 272 ASP A O 1
ATOM 2254 N N . ILE A 1 273 ? 35.719 -5.042 -37.610 1.00 86.12 273 ILE A N 1
ATOM 2255 C CA . ILE A 1 273 ? 35.508 -3.667 -38.085 1.00 86.12 273 ILE A CA 1
ATOM 2256 C C . ILE A 1 273 ? 36.323 -2.660 -37.262 1.00 86.12 273 ILE A C 1
ATOM 2258 O O . ILE A 1 273 ? 36.955 -1.779 -37.839 1.00 86.12 273 ILE A O 1
ATOM 2262 N N . GLN A 1 274 ? 36.382 -2.814 -35.936 1.00 86.38 274 GLN A N 1
ATOM 2263 C CA . GLN A 1 274 ? 37.188 -1.948 -35.068 1.00 86.38 274 GLN A CA 1
ATOM 2264 C C . GLN A 1 274 ? 38.694 -2.038 -35.376 1.00 86.38 274 GLN A C 1
ATOM 2266 O O . GLN A 1 274 ? 39.416 -1.077 -35.142 1.00 86.38 274 GLN A O 1
ATOM 2271 N N . THR A 1 275 ? 39.179 -3.174 -35.883 1.00 84.75 275 THR A N 1
ATOM 2272 C CA . THR A 1 275 ? 40.593 -3.355 -36.260 1.00 84.75 275 THR A CA 1
ATOM 2273 C C . THR A 1 275 ? 40.926 -2.683 -37.598 1.00 84.75 275 THR A C 1
ATOM 2275 O O . THR A 1 275 ? 42.085 -2.364 -37.860 1.00 84.75 275 THR A O 1
ATOM 2278 N N . ILE A 1 276 ? 39.920 -2.500 -38.459 1.00 80.62 276 ILE A N 1
ATOM 2279 C CA . ILE A 1 276 ? 40.057 -1.902 -39.794 1.00 80.62 276 ILE A CA 1
ATOM 2280 C C . ILE A 1 276 ? 39.968 -0.367 -39.744 1.00 80.62 276 ILE A C 1
ATOM 2282 O O . ILE A 1 276 ? 40.605 0.290 -40.570 1.00 80.62 276 ILE A O 1
ATOM 2286 N N . CYS A 1 277 ? 39.167 0.175 -38.821 1.00 72.00 277 CYS A N 1
ATOM 2287 C CA . CYS A 1 277 ? 39.045 1.609 -38.534 1.00 72.00 277 CYS A CA 1
ATOM 2288 C C . CYS A 1 277 ? 40.322 2.169 -37.895 1.00 72.00 277 CYS A C 1
ATOM 2290 O O . CYS A 1 277 ? 40.813 3.200 -38.403 1.00 72.00 277 CYS A O 1
#